Protein AF-X1V9S7-F1 (afdb_monomer)

Secondary structure (DSSP, 8-state):
--TT--TT-HHHHHHHHHHHH--SHHHHHHHHHHHHHTTTTS-TTS-HHHHHHHHHHSHHHHHHHHHHHHHHHHHHHTSPPPP-PPP--------------PPP---THHHHHHHHHHHHHHHHHHHHHHHHHHS----HHHHHHHHSTTS-EEEEEETTEEEEESSTTS-S-EEEEEEEEE-SSSEEEEEEEEETTSBEEEEEEEEE-S-HHHHHHHHHTTGGGGGTT-BTTS---BTTTBPPPTT-HHHHHHHHHHHHHHHHHHHHHTS-----SPP-

Mean predicted aligned error: 18.75 Å

pLDDT: mean 73.29, std 19.51, range [28.8, 97.56]

Structure (mmCIF, N/CA/C/O backbone):
data_AF-X1V9S7-F1
#
_entry.id   AF-X1V9S7-F1
#
loop_
_atom_site.group_PDB
_atom_site.id
_atom_site.type_symbol
_atom_site.label_atom_id
_atom_site.label_alt_id
_atom_site.label_comp_id
_atom_site.label_asym_id
_atom_site.label_entity_id
_atom_site.label_seq_id
_atom_site.pdbx_PDB_ins_code
_atom_site.Cartn_x
_atom_site.Cartn_y
_atom_site.Cartn_z
_atom_site.occupancy
_atom_site.B_iso_or_equiv
_atom_site.auth_seq_id
_atom_site.auth_comp_id
_atom_site.auth_asym_id
_atom_site.auth_atom_id
_atom_site.pdbx_PDB_model_num
ATOM 1 N N . SER A 1 1 ? 23.181 -6.797 1.653 1.00 37.31 1 SER A N 1
ATOM 2 C CA . SER A 1 1 ? 22.217 -6.267 0.666 1.00 37.31 1 SER A CA 1
ATOM 3 C C . SER A 1 1 ? 22.263 -4.749 0.736 1.00 37.31 1 SER A C 1
ATOM 5 O O . SER A 1 1 ? 21.986 -4.188 1.785 1.00 37.31 1 SER A O 1
ATOM 7 N N . CYS A 1 2 ? 22.758 -4.083 -0.312 1.00 28.80 2 CYS A N 1
ATOM 8 C CA . CYS A 1 2 ? 22.922 -2.625 -0.317 1.00 28.80 2 CYS A CA 1
ATOM 9 C C . CYS A 1 2 ? 21.536 -1.943 -0.356 1.00 28.80 2 CYS A C 1
ATOM 11 O O . CYS A 1 2 ? 20.709 -2.382 -1.156 1.00 28.80 2 CYS A O 1
ATOM 13 N N . PRO A 1 3 ? 21.268 -0.875 0.423 1.00 35.50 3 PRO A N 1
ATOM 14 C CA . PRO A 1 3 ? 19.954 -0.212 0.472 1.00 35.50 3 PRO A CA 1
ATOM 15 C C . PRO A 1 3 ? 19.569 0.529 -0.822 1.00 35.50 3 PRO A C 1
ATOM 17 O O . PRO A 1 3 ? 18.515 1.151 -0.888 1.00 35.50 3 PRO A O 1
ATOM 20 N N . TYR A 1 4 ? 20.436 0.493 -1.839 1.00 39.53 4 TYR A N 1
ATOM 21 C CA . TYR A 1 4 ? 20.358 1.294 -3.063 1.00 39.53 4 TYR A CA 1
ATOM 22 C C . TYR A 1 4 ? 20.073 0.493 -4.337 1.00 39.53 4 TYR A C 1
ATOM 24 O O . TYR A 1 4 ? 20.231 1.005 -5.442 1.00 39.53 4 TYR A O 1
ATOM 32 N N . ASN A 1 5 ? 19.637 -0.761 -4.211 1.00 46.47 5 ASN A N 1
ATOM 33 C CA . ASN A 1 5 ? 19.250 -1.550 -5.375 1.00 46.47 5 ASN A CA 1
ATOM 34 C C . ASN A 1 5 ? 17.830 -1.173 -5.844 1.00 46.47 5 ASN A C 1
ATOM 36 O O . ASN A 1 5 ? 16.861 -1.835 -5.478 1.00 46.47 5 ASN A O 1
ATOM 40 N N . LYS A 1 6 ? 17.707 -0.073 -6.603 1.00 47.03 6 LYS A N 1
ATOM 41 C CA . LYS A 1 6 ? 16.465 0.363 -7.268 1.00 47.03 6 LYS A CA 1
ATOM 42 C C . LYS A 1 6 ? 16.464 -0.166 -8.720 1.00 47.03 6 LYS A C 1
ATOM 44 O O . LYS A 1 6 ? 17.260 0.324 -9.522 1.00 47.03 6 LYS A O 1
ATOM 49 N N . PRO A 1 7 ? 15.611 -1.141 -9.087 1.00 46.41 7 PRO A N 1
ATOM 50 C CA . PRO A 1 7 ? 15.729 -1.900 -10.343 1.00 46.41 7 PRO A CA 1
ATOM 51 C C . PRO A 1 7 ? 15.238 -1.171 -11.613 1.00 46.41 7 PRO A C 1
ATOM 53 O O . PRO A 1 7 ? 15.268 -1.739 -12.709 1.00 46.41 7 PRO A O 1
ATOM 56 N N . ASP A 1 8 ? 14.828 0.094 -11.499 1.00 43.84 8 ASP A N 1
ATOM 57 C CA . ASP A 1 8 ? 13.979 0.744 -12.507 1.00 43.84 8 ASP A CA 1
ATOM 58 C C . ASP A 1 8 ? 14.759 1.582 -13.540 1.00 43.84 8 ASP A C 1
ATOM 60 O O . ASP A 1 8 ? 14.180 2.117 -14.485 1.00 43.84 8 ASP A O 1
ATOM 64 N N . PHE A 1 9 ? 16.085 1.692 -13.408 1.00 50.03 9 PHE A N 1
ATOM 65 C CA . PHE A 1 9 ? 16.923 2.474 -14.323 1.00 50.03 9 PHE A CA 1
ATOM 66 C C . PHE A 1 9 ? 17.768 1.577 -15.240 1.00 50.03 9 PHE A C 1
ATOM 68 O O . PHE A 1 9 ? 18.417 0.634 -14.792 1.00 50.03 9 PHE A O 1
ATOM 75 N N . TRP A 1 10 ? 17.854 1.908 -16.535 1.00 48.03 10 TRP A N 1
ATOM 76 C CA . TRP A 1 10 ? 18.686 1.163 -17.498 1.00 48.03 10 TRP A CA 1
ATOM 77 C C . TRP A 1 10 ? 20.177 1.145 -17.120 1.00 48.03 10 TRP A C 1
ATOM 79 O O . TRP A 1 10 ? 20.865 0.153 -17.356 1.00 48.03 10 TRP A O 1
ATOM 89 N N . HIS A 1 11 ? 20.659 2.204 -16.464 1.00 47.47 11 HIS A N 1
ATOM 90 C CA . HIS A 1 11 ? 22.015 2.267 -15.923 1.00 47.47 11 HIS A CA 1
ATOM 91 C C . HIS A 1 11 ? 22.238 1.266 -14.782 1.00 47.47 11 HIS A C 1
ATOM 93 O O . HIS A 1 11 ? 23.345 0.767 -14.658 1.00 47.47 11 HIS A O 1
ATOM 99 N N . HIS A 1 12 ? 21.217 0.917 -13.988 1.00 52.78 12 HIS A N 1
ATOM 100 C CA . HIS A 1 12 ? 21.348 -0.093 -12.930 1.00 52.78 12 HIS A CA 1
ATOM 101 C C . HIS A 1 12 ? 21.499 -1.498 -13.506 1.00 52.78 12 HIS A C 1
ATOM 103 O O . HIS A 1 12 ? 22.340 -2.244 -13.034 1.00 52.78 12 HIS A O 1
ATOM 109 N N . ARG A 1 13 ? 20.800 -1.831 -14.600 1.00 55.94 13 ARG A N 1
ATOM 110 C CA . ARG A 1 13 ? 21.047 -3.090 -15.329 1.00 55.94 13 ARG A CA 1
ATOM 111 C C . ARG A 1 13 ? 22.453 -3.148 -15.927 1.00 55.94 13 ARG A C 1
ATOM 113 O O . ARG A 1 13 ? 23.045 -4.219 -15.986 1.00 55.94 13 ARG A O 1
ATOM 120 N N . LEU A 1 14 ? 22.989 -2.003 -16.354 1.00 51.75 14 LEU A N 1
ATOM 121 C CA . LEU A 1 14 ? 24.360 -1.888 -16.851 1.00 51.75 14 LEU A CA 1
ATOM 122 C C . LEU A 1 14 ? 25.388 -1.992 -15.712 1.00 51.75 14 LEU A C 1
ATOM 124 O O . LEU A 1 14 ? 26.388 -2.680 -15.869 1.00 51.75 14 LEU A O 1
ATOM 128 N N . VAL A 1 15 ? 25.113 -1.386 -14.555 1.00 53.50 15 VAL A N 1
ATOM 129 C CA . VAL A 1 15 ? 25.924 -1.493 -13.333 1.00 53.50 15 VAL A CA 1
ATOM 130 C C . VAL A 1 15 ? 25.858 -2.901 -12.742 1.00 53.50 15 VAL A C 1
ATOM 132 O O . VAL A 1 15 ? 26.888 -3.406 -12.327 1.00 53.50 15 VAL A O 1
ATOM 135 N N . ASP A 1 16 ? 24.716 -3.586 -12.774 1.00 56.88 16 ASP A N 1
ATOM 136 C CA . ASP A 1 16 ? 24.581 -4.986 -12.358 1.00 56.88 16 ASP A CA 1
ATOM 137 C C . ASP A 1 16 ? 25.316 -5.922 -13.320 1.00 56.88 16 ASP A C 1
ATOM 139 O O . ASP A 1 16 ? 26.065 -6.793 -12.880 1.00 56.88 16 ASP A O 1
ATOM 143 N N . ALA A 1 17 ? 25.205 -5.688 -14.632 1.00 57.34 17 ALA A N 1
ATOM 144 C CA . ALA A 1 17 ? 26.026 -6.378 -15.624 1.00 57.34 17 ALA A CA 1
ATOM 145 C C . ALA A 1 17 ? 27.529 -6.115 -15.407 1.00 57.34 17 ALA A C 1
ATOM 147 O O . ALA A 1 17 ? 28.348 -7.009 -15.595 1.00 57.34 17 ALA A O 1
ATOM 148 N N . GLN A 1 18 ? 27.903 -4.917 -14.955 1.00 50.94 18 GLN A N 1
ATOM 149 C CA . GLN A 1 18 ? 29.283 -4.552 -14.639 1.00 50.94 18 GLN A CA 1
ATOM 150 C C . GLN A 1 18 ? 29.751 -5.089 -13.273 1.00 50.94 18 GLN A C 1
ATOM 152 O O . GLN A 1 18 ? 30.919 -5.437 -13.127 1.00 50.94 18 GLN A O 1
ATOM 157 N N . ASN A 1 19 ? 28.850 -5.257 -12.303 1.00 52.53 19 ASN A N 1
ATOM 158 C CA . ASN A 1 19 ? 29.099 -5.897 -11.008 1.00 52.53 19 ASN A CA 1
ATOM 159 C C . ASN A 1 19 ? 29.361 -7.400 -11.168 1.00 52.53 19 ASN A C 1
ATOM 161 O O . ASN A 1 19 ? 30.158 -7.961 -10.421 1.00 52.53 19 ASN A O 1
ATOM 165 N N . VAL A 1 20 ? 28.760 -8.036 -12.180 1.00 59.12 20 VAL A N 1
ATOM 166 C CA . VAL A 1 20 ? 29.116 -9.400 -12.609 1.00 59.12 20 VAL A CA 1
ATOM 167 C C . VAL A 1 20 ? 30.535 -9.448 -13.200 1.00 59.12 20 VAL A C 1
ATOM 169 O O . VAL A 1 20 ? 31.213 -10.465 -13.085 1.00 59.12 20 VAL A O 1
ATOM 172 N N . ILE A 1 21 ? 31.015 -8.344 -13.785 1.00 55.56 21 ILE A N 1
ATOM 173 C CA . ILE A 1 21 ? 32.334 -8.240 -14.434 1.00 55.56 21 ILE A CA 1
ATOM 174 C C . ILE A 1 21 ? 33.443 -7.792 -13.454 1.00 55.56 21 ILE A C 1
ATOM 176 O O . ILE A 1 21 ? 34.616 -8.093 -13.672 1.00 55.56 21 ILE A O 1
ATOM 180 N N . SER A 1 22 ? 33.128 -7.084 -12.364 1.00 55.53 22 SER A N 1
ATOM 181 C CA . SER A 1 22 ? 34.115 -6.661 -11.351 1.00 55.53 22 SER A CA 1
ATOM 182 C C . SER A 1 22 ? 33.507 -6.471 -9.952 1.00 55.53 22 SER A C 1
ATOM 184 O O . SER A 1 22 ? 33.299 -5.337 -9.511 1.00 55.53 22 SER A O 1
ATOM 186 N N . PRO A 1 23 ? 33.274 -7.563 -9.202 1.00 51.34 23 PRO A N 1
ATOM 187 C CA . PRO A 1 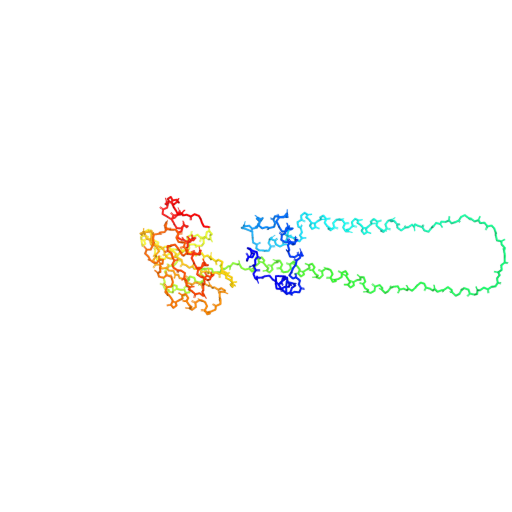23 ? 32.887 -7.490 -7.800 1.00 51.34 23 PRO A CA 1
ATOM 188 C C . PRO A 1 23 ? 34.136 -7.145 -6.978 1.00 51.34 23 PRO A C 1
ATOM 190 O O . PRO A 1 23 ? 34.924 -8.013 -6.610 1.00 51.34 23 PRO A O 1
ATOM 193 N N . GLY A 1 24 ? 34.386 -5.856 -6.756 1.00 62.12 24 GLY A N 1
ATOM 194 C CA . GLY A 1 24 ? 35.648 -5.420 -6.161 1.00 62.12 24 GLY A CA 1
ATOM 195 C C . GLY A 1 24 ? 35.710 -3.937 -5.777 1.00 62.12 24 GLY A C 1
ATOM 196 O O . GLY A 1 24 ? 34.671 -3.284 -5.671 1.00 62.12 24 GLY A O 1
ATOM 197 N N . PRO A 1 25 ? 36.926 -3.386 -5.579 1.00 56.47 25 PRO A N 1
ATOM 198 C CA . PRO A 1 25 ? 37.182 -2.053 -5.008 1.00 56.47 25 PRO A CA 1
ATOM 199 C C . PRO A 1 25 ? 36.412 -0.899 -5.664 1.00 56.47 25 PRO A C 1
ATOM 201 O O . PRO A 1 25 ? 36.088 0.086 -5.005 1.00 56.47 25 PRO A O 1
ATOM 204 N N . VAL A 1 26 ? 36.072 -1.041 -6.947 1.00 54.47 26 VAL A N 1
ATOM 205 C CA . VAL A 1 26 ? 35.303 -0.060 -7.725 1.00 54.47 26 VAL A CA 1
ATOM 206 C C . VAL A 1 26 ? 33.882 0.115 -7.176 1.00 54.47 26 VAL A C 1
ATOM 208 O O . VAL A 1 26 ? 33.419 1.244 -7.042 1.00 54.47 26 VAL A O 1
ATOM 211 N N . HIS A 1 27 ? 33.211 -0.968 -6.776 1.00 53.00 27 HIS A N 1
ATOM 212 C CA . HIS A 1 27 ? 31.863 -0.905 -6.203 1.00 53.00 27 HIS A CA 1
ATOM 213 C C . HIS A 1 27 ? 31.860 -0.196 -4.837 1.00 53.00 27 HIS A C 1
ATOM 215 O O . HIS A 1 27 ? 30.988 0.626 -4.551 1.00 53.00 27 HIS A O 1
ATOM 221 N N . SER A 1 28 ? 32.874 -0.454 -4.004 1.00 58.78 28 SER A N 1
ATOM 222 C CA . SER A 1 28 ? 33.045 0.222 -2.710 1.00 58.78 28 SER A CA 1
ATOM 223 C C . SER A 1 28 ? 33.345 1.712 -2.872 1.00 58.78 28 SER A C 1
ATOM 225 O O . SER A 1 28 ? 32.748 2.526 -2.171 1.00 58.78 28 SER A O 1
ATOM 227 N N . PHE A 1 29 ? 34.193 2.071 -3.840 1.00 68.31 29 PHE A N 1
ATOM 228 C CA . PHE A 1 29 ? 34.489 3.462 -4.179 1.00 68.31 29 PHE A CA 1
ATOM 229 C C . PHE A 1 29 ? 33.243 4.213 -4.672 1.00 68.31 29 PHE A C 1
ATOM 231 O O . PHE A 1 29 ? 32.966 5.319 -4.216 1.00 68.31 29 PHE A O 1
ATOM 238 N N . MET A 1 30 ? 32.439 3.600 -5.547 1.00 56.53 30 MET A N 1
ATOM 239 C CA . MET A 1 30 ? 31.188 4.200 -6.029 1.00 56.53 30 MET A CA 1
ATOM 240 C C . MET A 1 30 ? 30.184 4.430 -4.893 1.00 56.53 30 MET A C 1
ATOM 242 O O . MET A 1 30 ? 29.573 5.493 -4.829 1.00 56.53 30 MET A O 1
ATOM 246 N N . ARG A 1 31 ? 30.065 3.481 -3.956 1.00 60.56 31 ARG A N 1
ATOM 247 C CA . ARG A 1 31 ? 29.230 3.628 -2.754 1.00 60.56 31 ARG A CA 1
ATOM 248 C C . ARG A 1 31 ? 29.700 4.775 -1.854 1.00 60.56 31 ARG A C 1
ATOM 250 O O . ARG A 1 31 ? 28.881 5.528 -1.340 1.00 60.56 31 ARG A O 1
ATOM 257 N N . GLU A 1 32 ? 31.006 4.903 -1.636 1.00 58.44 32 GLU A N 1
ATOM 258 C CA . GLU A 1 32 ? 31.564 5.987 -0.817 1.00 58.44 32 GLU A CA 1
ATOM 259 C C . GLU A 1 32 ? 31.378 7.355 -1.472 1.00 58.44 32 GLU A C 1
ATOM 261 O O . GLU A 1 32 ? 31.078 8.329 -0.782 1.00 58.44 32 GLU A O 1
ATOM 266 N N . MET A 1 33 ? 31.467 7.426 -2.801 1.00 57.19 33 MET A N 1
ATOM 267 C CA . MET A 1 33 ? 31.183 8.656 -3.533 1.00 57.19 33 MET A CA 1
ATOM 268 C C . MET A 1 33 ? 29.707 9.038 -3.483 1.00 57.19 33 MET A C 1
ATOM 270 O O . MET A 1 33 ? 29.397 10.217 -3.337 1.00 57.19 33 MET A O 1
ATOM 274 N N . ASP A 1 34 ? 28.801 8.065 -3.490 1.00 49.16 34 ASP A N 1
ATOM 275 C CA . ASP A 1 34 ? 27.367 8.316 -3.336 1.00 49.16 34 ASP A CA 1
ATOM 276 C C . ASP A 1 34 ? 27.023 8.943 -1.969 1.00 49.16 34 ASP A C 1
ATOM 278 O O . ASP A 1 34 ? 26.260 9.909 -1.874 1.00 49.16 34 ASP A O 1
ATOM 282 N N . ILE A 1 35 ? 27.681 8.460 -0.908 1.00 55.38 35 ILE A N 1
ATOM 283 C CA . ILE A 1 35 ? 27.574 9.016 0.449 1.00 55.38 35 ILE A CA 1
ATOM 284 C C . ILE A 1 35 ? 28.193 10.417 0.521 1.00 55.38 35 ILE A C 1
ATOM 286 O O . ILE A 1 35 ? 27.585 11.326 1.085 1.00 55.38 35 ILE A O 1
ATOM 290 N N . PHE A 1 36 ? 29.384 10.608 -0.053 1.00 51.97 36 PHE A N 1
ATOM 291 C CA . PHE A 1 36 ? 30.116 11.876 0.003 1.00 51.97 36 PHE A CA 1
ATOM 292 C C . PHE A 1 36 ? 29.400 13.014 -0.736 1.00 51.97 36 PHE A C 1
ATOM 294 O O . PHE A 1 36 ? 29.387 14.148 -0.261 1.00 51.97 36 PHE A O 1
ATOM 301 N N . PHE A 1 37 ? 28.770 12.721 -1.875 1.00 47.47 37 PHE A N 1
ATOM 302 C CA . PHE A 1 37 ? 28.019 13.709 -2.652 1.00 47.47 37 PHE A CA 1
ATOM 303 C C . PHE A 1 37 ? 26.544 13.834 -2.229 1.00 47.47 37 PHE A C 1
ATOM 305 O O . PHE A 1 37 ? 25.847 14.726 -2.712 1.00 47.47 37 PHE A O 1
ATOM 312 N N . GLY A 1 38 ? 26.071 12.997 -1.297 1.00 44.41 38 GLY A N 1
ATOM 313 C CA . GLY A 1 38 ? 24.772 13.156 -0.640 1.00 44.41 38 GLY A CA 1
ATOM 314 C C . GLY A 1 38 ? 23.557 12.929 -1.541 1.00 44.41 38 GLY A C 1
ATOM 315 O O . GLY A 1 38 ? 22.471 13.410 -1.217 1.00 44.41 38 GLY A O 1
ATOM 316 N N . TYR A 1 39 ? 23.699 12.188 -2.643 1.00 49.19 39 TYR A N 1
ATOM 317 C CA . TYR A 1 39 ? 22.648 11.992 -3.653 1.00 49.19 39 TYR A CA 1
ATOM 318 C C . TYR A 1 39 ? 21.359 11.362 -3.106 1.00 49.19 39 TYR A C 1
ATOM 320 O O . TYR A 1 39 ? 20.285 11.530 -3.683 1.00 49.19 39 TYR A O 1
ATOM 328 N N . GLY A 1 40 ? 21.449 10.680 -1.965 1.00 44.19 40 GLY A N 1
ATOM 329 C CA . GLY A 1 40 ? 20.346 9.923 -1.398 1.00 44.19 40 GLY A CA 1
ATOM 330 C C . GLY A 1 40 ? 19.286 10.684 -0.609 1.00 44.19 40 GLY A C 1
ATOM 331 O O . GLY A 1 40 ? 18.216 10.131 -0.377 1.00 44.19 40 GLY A O 1
ATOM 332 N N . LYS A 1 41 ? 19.557 11.924 -0.185 1.00 41.62 41 LYS A N 1
ATOM 333 C CA . LYS A 1 41 ? 18.635 12.704 0.669 1.00 41.62 41 LYS A CA 1
ATOM 334 C C . LYS A 1 41 ? 18.028 13.936 -0.001 1.00 41.62 41 LYS A C 1
ATOM 336 O O . LYS A 1 41 ? 17.193 14.597 0.601 1.00 41.62 41 LYS A O 1
ATOM 341 N N . VAL A 1 42 ? 18.423 14.264 -1.230 1.00 47.25 42 VAL A N 1
ATOM 342 C CA . VAL A 1 42 ? 18.047 15.545 -1.867 1.00 47.25 42 VAL A CA 1
ATOM 343 C C . VAL A 1 42 ? 16.738 15.465 -2.668 1.00 47.25 42 VAL A C 1
ATOM 345 O O . VAL A 1 42 ? 16.348 16.446 -3.291 1.00 47.25 42 VAL A O 1
ATOM 348 N N . LEU A 1 43 ? 16.072 14.304 -2.704 1.00 46.91 43 LEU A N 1
ATOM 349 C CA . LEU A 1 43 ? 15.039 14.003 -3.707 1.00 46.91 43 LEU A CA 1
ATOM 350 C C . LEU A 1 43 ? 13.737 13.404 -3.142 1.00 46.91 43 LEU A C 1
ATOM 352 O O . LEU A 1 43 ? 12.920 12.900 -3.912 1.00 46.91 43 LEU A O 1
ATOM 356 N N . GLU A 1 44 ? 13.505 13.462 -1.828 1.00 45.22 44 GLU A N 1
ATOM 357 C CA . GLU 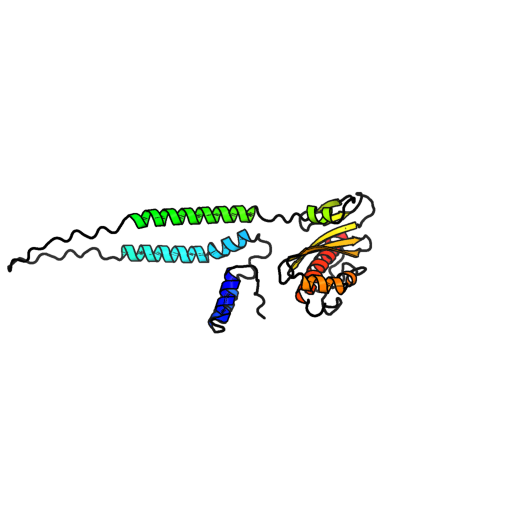A 1 44 ? 12.178 13.158 -1.270 1.00 45.22 44 GLU A CA 1
ATOM 358 C C . GLU A 1 44 ? 11.194 14.278 -1.661 1.00 45.22 44 GLU A C 1
ATOM 360 O O . GLU A 1 44 ? 11.375 15.433 -1.285 1.00 45.22 44 GLU A O 1
ATOM 365 N N . GLY A 1 45 ? 10.173 13.948 -2.463 1.00 48.31 45 GLY A N 1
ATOM 366 C CA . GLY A 1 45 ? 9.089 14.870 -2.842 1.00 48.31 45 GLY A CA 1
ATOM 367 C C . GLY A 1 45 ? 9.257 15.645 -4.159 1.00 48.31 45 GLY A C 1
ATOM 368 O O . GLY A 1 45 ? 8.390 16.449 -4.491 1.00 48.31 45 GLY A O 1
ATOM 369 N N . VAL A 1 46 ? 10.318 15.414 -4.945 1.00 47.44 46 VAL A N 1
ATOM 370 C CA . VAL A 1 46 ? 10.500 16.062 -6.264 1.00 47.44 46 VAL A CA 1
ATOM 371 C C . VAL A 1 46 ? 10.104 15.096 -7.394 1.00 47.44 46 VAL A C 1
ATOM 373 O O . VAL A 1 46 ? 10.570 13.953 -7.394 1.00 47.44 46 VAL A O 1
ATOM 376 N N . PRO A 1 47 ? 9.299 15.517 -8.394 1.00 45.69 47 PRO A N 1
ATOM 377 C CA . PRO A 1 47 ? 8.955 14.685 -9.547 1.00 45.69 47 PRO A CA 1
ATOM 378 C C . PRO A 1 47 ? 10.205 14.128 -10.241 1.00 45.69 47 PRO A C 1
ATOM 380 O O . PRO A 1 47 ? 11.197 14.840 -10.424 1.00 45.69 47 PRO A O 1
ATOM 383 N N . ARG A 1 48 ? 10.159 12.857 -10.666 1.00 48.38 48 ARG A N 1
ATOM 384 C CA . ARG A 1 48 ? 11.313 12.087 -11.181 1.00 48.38 48 ARG A CA 1
ATOM 385 C C . ARG A 1 48 ? 12.111 12.816 -12.277 1.00 48.38 48 ARG A C 1
ATOM 387 O O . ARG A 1 48 ? 13.337 12.725 -12.293 1.00 48.38 48 ARG A O 1
ATOM 394 N N . ALA A 1 49 ? 11.460 13.620 -13.118 1.00 43.84 49 ALA A N 1
ATOM 395 C CA . ALA A 1 49 ? 12.111 14.440 -14.147 1.00 43.84 49 ALA A CA 1
ATOM 396 C C . ALA A 1 49 ? 12.979 15.595 -13.589 1.00 43.84 49 ALA A C 1
ATOM 398 O O . ALA A 1 49 ? 14.025 15.909 -14.156 1.00 43.84 49 ALA A O 1
ATOM 399 N N . GLY A 1 50 ? 12.598 16.197 -12.456 1.00 42.56 50 GLY A N 1
ATOM 400 C CA . GLY A 1 50 ? 13.373 17.251 -11.786 1.00 42.56 50 GLY A CA 1
ATOM 401 C C . GLY A 1 50 ? 14.633 16.718 -11.101 1.00 42.56 50 GLY A C 1
ATOM 402 O O . GLY A 1 50 ? 15.667 17.387 -11.078 1.00 42.56 50 GLY A O 1
ATOM 403 N N . SER A 1 51 ? 14.579 15.471 -10.625 1.00 50.84 51 SER A N 1
ATOM 404 C CA . SER A 1 51 ? 15.706 14.813 -9.957 1.00 50.84 51 SER A CA 1
ATOM 405 C C . SER A 1 51 ? 16.885 14.517 -10.893 1.00 50.84 51 SER A C 1
ATOM 407 O O . SER A 1 51 ? 18.041 14.740 -10.539 1.00 50.84 51 SER A O 1
ATOM 409 N N . MET A 1 52 ? 16.606 14.102 -12.134 1.00 41.12 52 MET A N 1
ATOM 410 C CA . MET A 1 52 ? 17.638 13.806 -13.134 1.00 41.12 52 MET A CA 1
ATOM 411 C C . MET A 1 52 ? 18.287 15.065 -13.721 1.00 41.12 52 MET A C 1
ATOM 413 O O . MET A 1 52 ? 19.476 15.047 -14.047 1.00 41.12 52 MET A O 1
ATOM 417 N N . GLY A 1 53 ? 17.540 16.171 -13.818 1.00 44.44 53 GLY A N 1
ATOM 418 C CA . GLY A 1 53 ? 18.082 17.466 -14.234 1.00 44.44 53 GLY A CA 1
ATOM 419 C C . GLY A 1 53 ? 19.138 17.993 -13.258 1.00 44.44 53 GLY A C 1
ATOM 420 O O . GLY A 1 53 ? 20.182 18.481 -13.684 1.00 44.44 53 GLY A O 1
ATOM 421 N N . LEU A 1 54 ? 18.928 17.812 -11.952 1.00 47.88 54 LEU A N 1
ATOM 422 C CA . LEU A 1 54 ? 19.884 18.228 -10.922 1.00 47.88 54 LEU A CA 1
ATOM 423 C C . LEU A 1 54 ? 21.166 17.373 -10.914 1.00 47.88 54 LEU A C 1
ATOM 425 O O . LEU A 1 54 ? 22.247 17.884 -10.629 1.00 47.88 54 LEU A O 1
ATOM 429 N N . LEU A 1 55 ? 21.058 16.087 -11.263 1.00 50.47 55 LEU A N 1
ATOM 430 C CA . LEU A 1 55 ? 22.172 15.128 -11.265 1.00 50.47 55 LEU A CA 1
ATOM 431 C C . LEU A 1 55 ? 23.142 15.317 -12.442 1.00 50.47 55 LEU A C 1
ATOM 433 O O . LEU A 1 55 ? 24.341 15.098 -12.283 1.00 50.47 55 LEU A O 1
ATOM 437 N N . LEU A 1 56 ? 22.647 15.751 -13.607 1.00 46.75 56 LEU A N 1
ATOM 438 C CA . LEU A 1 56 ? 23.475 16.015 -14.794 1.00 46.75 56 LEU A CA 1
ATOM 439 C C . LEU A 1 56 ? 23.828 17.503 -14.977 1.00 46.75 56 LEU A C 1
ATOM 441 O O . LEU A 1 56 ? 24.871 17.808 -15.556 1.00 46.75 56 LEU A O 1
ATOM 445 N N . PHE A 1 57 ? 23.002 18.428 -14.469 1.00 44.47 57 PHE A N 1
ATOM 446 C CA . PHE A 1 57 ? 23.151 19.879 -14.672 1.00 44.47 57 PHE A CA 1
ATOM 447 C C . PHE A 1 57 ? 23.228 20.707 -13.380 1.00 44.47 57 PHE A C 1
ATOM 449 O O . PHE A 1 57 ? 23.235 21.936 -13.443 1.00 44.47 57 PHE A O 1
ATOM 456 N N . GLY A 1 58 ? 23.321 20.074 -12.207 1.00 57.12 58 GLY A N 1
ATOM 457 C CA . GLY A 1 58 ? 23.619 20.771 -10.955 1.00 57.12 58 GLY A CA 1
ATOM 458 C C . GLY A 1 58 ? 25.019 21.402 -10.940 1.00 57.12 58 GLY A C 1
ATOM 459 O O . GLY A 1 58 ? 25.787 21.306 -11.901 1.00 57.12 58 GLY A O 1
ATOM 460 N N . LEU A 1 59 ? 25.378 22.035 -9.817 1.00 51.12 59 LEU A N 1
ATOM 461 C CA . LEU A 1 59 ? 26.658 22.741 -9.626 1.00 51.12 59 LEU A CA 1
ATOM 462 C C . LEU A 1 59 ? 27.882 21.919 -10.071 1.00 51.12 59 LEU A C 1
ATOM 464 O O . LEU A 1 59 ? 28.784 22.469 -10.695 1.00 51.12 59 LEU A O 1
ATOM 468 N N . SER A 1 60 ? 27.895 20.606 -9.836 1.00 54.84 60 SER A N 1
ATOM 469 C CA . SER A 1 60 ? 28.972 19.706 -10.274 1.00 54.84 60 SER A CA 1
ATOM 470 C C . SER A 1 60 ? 29.055 19.558 -11.800 1.00 54.84 60 SER A C 1
ATOM 472 O O . SER A 1 60 ? 30.150 19.636 -12.358 1.00 54.84 60 SER A O 1
ATOM 474 N N . GLY A 1 61 ? 27.923 19.424 -12.496 1.00 54.53 61 GLY A N 1
ATOM 475 C CA . GLY A 1 61 ? 27.859 19.367 -13.960 1.00 54.53 61 GLY A CA 1
ATOM 476 C C . GLY A 1 61 ? 28.300 20.680 -14.612 1.00 54.53 61 GLY A C 1
ATOM 477 O O . GLY A 1 61 ? 29.089 20.675 -15.560 1.00 54.53 61 GLY A O 1
ATOM 478 N N . ILE A 1 62 ? 27.885 21.818 -14.045 1.00 67.06 62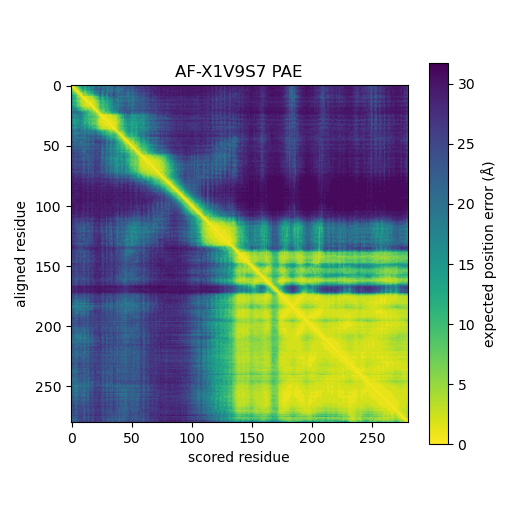 ILE A N 1
ATOM 479 C CA . ILE A 1 62 ? 28.316 23.156 -14.483 1.00 67.06 62 ILE A CA 1
ATOM 480 C C . ILE A 1 62 ? 29.817 23.349 -14.238 1.00 67.06 62 ILE A C 1
ATOM 482 O O . ILE A 1 62 ? 30.516 23.872 -15.107 1.00 67.06 62 ILE A O 1
ATOM 486 N N . VAL A 1 63 ? 30.351 22.895 -13.100 1.00 67.88 63 VAL A N 1
ATOM 487 C CA . VAL A 1 63 ? 31.788 22.977 -12.788 1.00 67.88 63 VAL A CA 1
ATOM 488 C C . VAL A 1 63 ? 32.612 22.102 -13.734 1.00 67.88 63 VAL A C 1
ATOM 490 O O . VAL A 1 63 ? 33.588 22.586 -14.299 1.00 67.88 63 VAL A O 1
ATOM 493 N N . ILE A 1 64 ? 32.210 20.855 -13.994 1.00 69.38 64 ILE A N 1
ATOM 494 C CA . ILE A 1 64 ? 32.924 19.958 -14.920 1.00 69.38 64 ILE A CA 1
ATOM 495 C C . ILE A 1 64 ? 32.884 20.507 -16.351 1.00 69.38 64 ILE A C 1
ATOM 497 O O . ILE A 1 64 ? 33.912 20.521 -17.037 1.00 69.38 64 ILE A O 1
ATOM 501 N N . LEU A 1 65 ? 31.732 21.016 -16.797 1.00 66.19 65 LEU A N 1
ATOM 502 C CA . LEU A 1 65 ? 31.567 21.616 -18.121 1.00 66.19 65 LEU A CA 1
ATOM 503 C C . LEU A 1 65 ? 32.391 22.903 -18.265 1.00 66.19 65 LEU A C 1
ATOM 505 O O . LEU A 1 65 ? 33.063 23.107 -19.276 1.00 66.19 65 LEU A O 1
ATOM 509 N N . THR A 1 66 ? 32.402 23.763 -17.245 1.00 68.75 66 THR A N 1
ATOM 510 C CA . THR A 1 66 ? 33.220 24.984 -17.252 1.00 68.75 66 THR A CA 1
ATOM 511 C C . THR A 1 66 ? 34.711 24.674 -17.182 1.00 68.75 66 THR A C 1
ATOM 513 O O . THR A 1 66 ? 35.483 25.336 -17.875 1.00 68.75 66 THR A O 1
ATOM 516 N N . PHE A 1 67 ? 35.138 23.647 -16.441 1.00 74.12 67 PHE A N 1
ATOM 517 C CA . PHE A 1 67 ? 36.538 23.215 -16.408 1.00 74.12 67 PHE A CA 1
ATOM 518 C C . PHE A 1 67 ? 36.990 22.623 -17.742 1.00 74.12 67 PHE A C 1
ATOM 520 O O . PHE A 1 67 ? 38.050 22.990 -18.246 1.00 74.12 67 PHE A O 1
ATOM 527 N N . THR A 1 68 ? 36.184 21.757 -18.358 1.00 68.94 68 THR A N 1
ATOM 528 C CA . THR A 1 68 ? 36.499 21.166 -19.670 1.00 68.94 68 THR A CA 1
ATOM 529 C C . THR A 1 68 ? 36.491 22.211 -20.785 1.00 68.94 68 THR A C 1
ATOM 531 O O . THR A 1 68 ? 37.398 22.222 -21.625 1.00 68.94 68 THR A O 1
ATOM 534 N N . LEU A 1 69 ? 35.551 23.163 -20.768 1.00 71.38 69 LEU A N 1
ATOM 535 C CA . LEU A 1 69 ? 35.565 24.316 -21.673 1.00 71.38 69 LEU A CA 1
ATOM 536 C C . LEU A 1 69 ? 36.808 25.184 -21.438 1.00 71.38 69 LEU A C 1
ATOM 538 O O . LEU A 1 69 ? 37.556 25.452 -22.376 1.00 71.38 69 LEU A O 1
ATOM 542 N N . ARG A 1 70 ? 37.110 25.574 -20.194 1.00 67.75 70 ARG A N 1
ATOM 543 C CA . ARG A 1 70 ? 38.311 26.370 -19.881 1.00 67.75 70 ARG A CA 1
ATOM 544 C C . ARG A 1 70 ? 39.599 25.660 -20.288 1.00 67.75 70 ARG A C 1
ATOM 546 O O . ARG A 1 70 ? 40.469 26.297 -20.875 1.00 67.75 70 ARG A O 1
ATOM 553 N N . TYR A 1 71 ? 39.708 24.356 -20.048 1.00 69.81 71 TYR A N 1
ATOM 554 C CA . TYR A 1 71 ? 40.871 23.554 -20.424 1.00 69.81 71 TYR A CA 1
ATOM 555 C C . TYR A 1 71 ? 41.056 23.491 -21.947 1.00 69.81 71 TYR A C 1
ATOM 557 O O . TYR A 1 71 ? 42.156 23.718 -22.457 1.00 69.81 71 TYR A O 1
ATOM 565 N N . THR A 1 72 ? 39.975 23.264 -22.699 1.00 66.12 72 THR A N 1
ATOM 566 C CA . THR A 1 72 ? 40.024 23.221 -24.170 1.00 66.12 72 THR A CA 1
ATOM 567 C C . THR A 1 72 ? 40.334 24.588 -24.789 1.00 66.12 72 THR A C 1
ATOM 569 O O . THR A 1 72 ? 41.133 24.665 -25.728 1.00 66.12 72 THR A O 1
ATOM 572 N N . PHE A 1 73 ? 39.799 25.683 -24.239 1.00 66.81 73 PHE A N 1
ATOM 573 C CA . PHE A 1 73 ? 40.128 27.044 -24.682 1.00 66.81 73 PHE A CA 1
ATOM 574 C C . PHE A 1 73 ? 41.550 27.480 -24.289 1.00 66.81 73 PHE A C 1
ATOM 576 O O . PHE A 1 73 ? 42.234 28.117 -25.092 1.00 66.81 73 PHE A O 1
ATOM 583 N N . ALA A 1 74 ? 42.040 27.104 -23.104 1.00 64.50 74 ALA A N 1
ATOM 584 C CA . ALA A 1 74 ? 43.401 27.415 -22.660 1.00 64.50 74 ALA A CA 1
ATOM 585 C C . ALA A 1 74 ? 44.465 26.695 -23.504 1.00 64.50 74 ALA A C 1
ATOM 587 O O . ALA A 1 74 ? 45.475 27.297 -23.866 1.00 64.50 74 ALA A O 1
ATOM 588 N N . LYS A 1 75 ? 44.220 25.435 -23.887 1.00 53.44 75 LYS A N 1
ATOM 589 C CA . LYS A 1 75 ? 45.126 24.666 -24.754 1.00 53.44 75 LYS A CA 1
ATOM 590 C C . LYS A 1 75 ? 45.179 25.226 -26.180 1.00 53.44 75 LYS A C 1
ATOM 592 O O . LYS A 1 75 ? 46.241 25.211 -26.790 1.00 53.44 75 LYS A O 1
ATOM 597 N N . ARG A 1 76 ? 44.076 25.804 -26.680 1.00 55.69 76 ARG A N 1
ATOM 598 C CA . ARG A 1 76 ? 44.056 26.533 -27.963 1.00 55.69 76 ARG A CA 1
ATOM 599 C C . ARG A 1 76 ? 44.844 27.845 -27.931 1.00 55.69 76 ARG A C 1
ATOM 601 O O . ARG A 1 76 ? 45.462 28.175 -28.933 1.00 55.69 76 ARG A O 1
ATOM 608 N N . LYS A 1 77 ? 44.851 28.570 -26.805 1.00 53.84 77 LYS A N 1
ATOM 609 C CA . LYS A 1 77 ? 45.651 29.802 -26.638 1.00 53.84 77 LYS A CA 1
ATOM 610 C C . LYS A 1 77 ? 47.150 29.543 -26.443 1.00 53.84 77 LYS A C 1
ATOM 612 O O . LYS A 1 77 ? 47.940 30.446 -26.679 1.00 53.84 77 LYS A O 1
ATOM 617 N N . LYS A 1 78 ? 47.533 28.338 -26.005 1.00 48.19 78 LYS A N 1
ATOM 618 C CA . LYS A 1 78 ? 48.928 27.929 -25.765 1.00 48.19 78 LYS A CA 1
ATOM 619 C C . LYS A 1 78 ? 49.609 27.248 -26.956 1.00 48.19 78 LYS A C 1
ATOM 621 O O . LYS A 1 78 ? 50.743 26.808 -26.795 1.00 48.19 78 LYS A O 1
ATOM 626 N N . LEU A 1 79 ? 48.970 27.143 -28.128 1.00 52.38 79 LEU A N 1
ATOM 627 C CA . LEU A 1 79 ? 49.744 26.820 -29.329 1.00 52.38 79 LEU A CA 1
ATOM 628 C C . LEU A 1 79 ? 50.691 28.001 -29.587 1.00 52.38 79 LEU A C 1
ATOM 630 O O . LEU A 1 79 ? 50.193 29.114 -29.775 1.00 52.38 79 LEU A O 1
ATOM 634 N N . PRO A 1 80 ? 52.020 27.800 -29.555 1.00 54.38 80 PRO A N 1
ATOM 635 C CA . PRO A 1 80 ? 52.944 28.882 -29.839 1.00 54.38 80 PRO A CA 1
ATOM 636 C C . PRO A 1 80 ? 52.688 29.366 -31.266 1.00 54.38 80 PRO A C 1
ATOM 638 O O . PRO A 1 80 ? 52.564 28.560 -32.193 1.00 54.38 80 PRO A O 1
ATOM 641 N N . ALA A 1 81 ? 52.575 30.684 -31.439 1.00 61.66 81 ALA A N 1
ATOM 642 C CA . ALA A 1 81 ? 52.702 31.266 -32.766 1.00 61.66 81 ALA A CA 1
ATOM 643 C C . ALA A 1 81 ? 54.070 30.838 -33.330 1.00 61.66 81 ALA A C 1
ATOM 645 O O . ALA A 1 81 ? 55.030 30.762 -32.554 1.00 61.66 81 ALA A O 1
ATOM 646 N N . PRO A 1 82 ? 54.172 30.515 -34.630 1.00 57.78 82 PRO A N 1
ATOM 647 C CA . PRO A 1 82 ? 55.453 30.162 -35.224 1.00 57.78 82 PRO A CA 1
ATOM 648 C C . PRO A 1 82 ? 56.449 31.288 -34.937 1.00 57.78 82 PRO A C 1
ATOM 650 O O . PRO A 1 82 ? 56.179 32.453 -35.231 1.00 57.78 82 PRO A O 1
ATOM 653 N N . VAL A 1 83 ? 57.555 30.938 -34.281 1.00 50.66 83 VAL A N 1
ATOM 654 C CA . VAL A 1 83 ? 58.621 31.877 -33.927 1.00 50.66 83 VAL A CA 1
ATOM 655 C C . VAL A 1 83 ? 59.198 32.415 -35.233 1.00 50.66 83 VAL A C 1
ATOM 657 O O . VAL A 1 83 ? 59.650 31.639 -36.071 1.00 50.66 83 VAL A O 1
ATOM 660 N N . ALA A 1 84 ? 59.141 33.731 -35.431 1.00 57.88 84 ALA A N 1
ATOM 661 C CA . ALA A 1 84 ? 59.860 34.372 -36.522 1.00 57.88 84 ALA A CA 1
ATOM 662 C C . ALA A 1 84 ? 61.358 34.336 -36.183 1.00 57.88 84 ALA A C 1
ATOM 664 O O . ALA A 1 84 ? 61.809 35.046 -35.286 1.00 57.88 84 ALA A O 1
ATOM 665 N N . GLU A 1 85 ? 62.105 33.461 -36.851 1.00 57.06 85 GLU A N 1
ATOM 666 C CA . GLU A 1 85 ? 63.565 33.390 -36.747 1.00 57.06 85 GLU A CA 1
ATOM 667 C C . GLU A 1 85 ? 64.212 34.632 -37.391 1.00 57.06 85 GLU A C 1
ATOM 669 O O . GLU A 1 85 ? 63.783 35.048 -38.474 1.00 57.06 85 GLU A O 1
ATOM 674 N N . PRO A 1 86 ? 65.228 35.250 -36.758 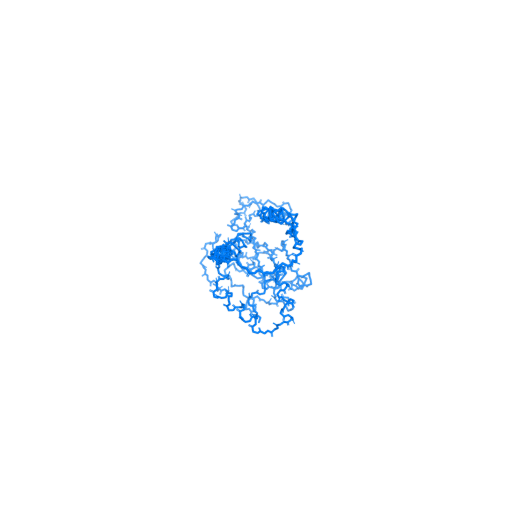1.00 49.03 86 PRO A N 1
ATOM 675 C CA . PRO A 1 86 ? 65.945 36.369 -37.353 1.00 49.03 86 PRO A CA 1
ATOM 676 C C . PRO A 1 86 ? 66.825 35.894 -38.516 1.00 49.03 86 PRO A C 1
ATOM 678 O O . PRO A 1 86 ? 67.485 34.859 -38.447 1.00 49.03 86 PRO A O 1
ATOM 681 N N . ALA A 1 87 ? 66.829 36.682 -39.590 1.00 53.03 87 ALA A N 1
ATOM 682 C CA . ALA A 1 87 ? 67.555 36.394 -40.818 1.00 53.03 87 ALA A CA 1
ATOM 683 C C . ALA A 1 87 ? 69.077 36.338 -40.594 1.00 53.03 87 ALA A C 1
ATOM 685 O O . ALA A 1 87 ? 69.669 37.290 -40.084 1.00 53.03 87 ALA A O 1
ATOM 686 N N . VAL A 1 88 ? 69.707 35.256 -41.058 1.00 48.88 88 VAL A N 1
ATOM 687 C CA . VAL A 1 88 ? 71.163 35.147 -41.242 1.00 48.88 88 VAL A CA 1
ATOM 688 C C . VAL A 1 88 ? 71.439 34.908 -42.737 1.00 48.88 88 VAL A C 1
ATOM 690 O O . VAL A 1 88 ? 70.640 34.215 -43.376 1.00 48.88 88 VAL A O 1
ATOM 693 N N . PRO A 1 89 ? 72.489 35.508 -43.338 1.00 48.81 89 PRO A N 1
ATOM 694 C CA . PRO A 1 89 ? 72.601 35.609 -44.788 1.00 48.81 89 PRO A CA 1
ATOM 695 C C . PRO A 1 89 ? 73.019 34.305 -45.477 1.00 48.81 89 PRO A C 1
ATOM 697 O O . PRO A 1 89 ? 73.793 33.505 -44.962 1.00 48.81 89 PRO A O 1
ATOM 700 N N . VAL A 1 90 ? 72.463 34.182 -46.677 1.00 57.53 90 VAL A N 1
ATOM 701 C CA . VAL A 1 90 ? 72.526 33.143 -47.712 1.00 57.53 90 VAL A CA 1
ATOM 702 C C . VAL A 1 90 ? 73.948 32.763 -48.153 1.00 57.53 90 VAL A C 1
ATOM 704 O O . VAL A 1 90 ? 74.712 33.658 -48.482 1.00 57.53 90 VAL A O 1
ATOM 707 N N . GLU A 1 91 ? 74.229 31.457 -48.287 1.00 42.03 91 GLU A N 1
ATOM 708 C CA . GLU A 1 91 ? 74.934 30.797 -49.420 1.00 42.03 91 GLU A CA 1
ATOM 709 C C . GLU A 1 91 ? 75.157 29.300 -49.101 1.00 42.03 91 GLU A C 1
ATOM 711 O O . GLU A 1 91 ? 75.434 28.948 -47.963 1.00 42.03 91 GLU A O 1
ATOM 716 N N . ALA A 1 92 ? 75.123 28.319 -50.002 1.00 48.31 92 ALA A N 1
ATOM 717 C CA . ALA A 1 92 ? 74.465 28.111 -51.287 1.00 48.31 92 ALA A CA 1
ATOM 718 C C . ALA A 1 92 ? 74.620 26.609 -51.597 1.00 48.31 92 ALA A C 1
ATOM 720 O O . ALA A 1 92 ? 75.748 26.158 -51.749 1.00 48.31 92 ALA A O 1
ATOM 721 N N . VAL A 1 93 ? 73.526 25.847 -51.732 1.00 39.34 93 VAL A N 1
ATOM 722 C CA . VAL A 1 93 ? 73.475 24.620 -52.557 1.00 39.34 93 VAL A CA 1
ATOM 723 C C . VAL A 1 93 ? 72.030 24.423 -53.046 1.00 39.34 93 VAL A C 1
ATOM 725 O O . VAL A 1 93 ? 71.112 24.241 -52.249 1.00 39.34 93 VAL A O 1
ATOM 728 N N . THR A 1 94 ? 71.810 24.482 -54.359 1.00 42.69 94 THR A N 1
ATOM 729 C CA . THR A 1 94 ? 70.583 24.047 -55.064 1.00 42.69 94 THR A CA 1
ATOM 730 C C . THR A 1 94 ? 70.824 22.665 -55.709 1.00 42.69 94 THR A C 1
ATOM 732 O O . THR A 1 94 ? 71.977 22.238 -55.745 1.00 42.69 94 THR A O 1
ATOM 735 N N . PRO A 1 95 ? 69.830 21.949 -56.288 1.00 49.22 95 PRO A N 1
ATOM 736 C CA . PRO A 1 95 ? 68.385 22.190 -56.352 1.00 49.22 95 PRO A CA 1
ATOM 737 C C . PRO A 1 95 ? 67.559 20.954 -55.919 1.00 49.22 95 PRO A C 1
ATOM 739 O O . PRO A 1 95 ? 67.709 19.864 -56.463 1.00 49.22 95 PRO A O 1
ATOM 742 N N . ALA A 1 96 ? 66.583 21.121 -55.029 1.00 41.31 96 ALA A N 1
ATOM 743 C CA . ALA A 1 96 ? 65.497 20.149 -54.901 1.00 41.31 96 ALA A CA 1
ATOM 744 C C . ALA A 1 96 ? 64.202 20.846 -55.302 1.00 41.31 96 ALA A C 1
ATOM 746 O O . ALA A 1 96 ? 63.787 21.817 -54.668 1.00 41.31 96 ALA A O 1
ATOM 747 N N . ILE A 1 97 ? 63.586 20.375 -56.387 1.00 50.22 97 ILE A N 1
ATOM 748 C CA . ILE A 1 97 ? 62.260 20.805 -56.825 1.00 50.22 97 ILE A CA 1
ATOM 749 C C . ILE A 1 97 ? 61.292 20.503 -55.677 1.00 50.22 97 ILE A C 1
ATOM 751 O O . ILE A 1 97 ? 60.826 19.380 -55.499 1.00 50.22 97 ILE A O 1
ATOM 755 N N . SER A 1 98 ? 61.020 21.524 -54.865 1.00 45.25 98 SER A N 1
ATOM 756 C CA . SER A 1 98 ? 60.018 21.484 -53.811 1.00 45.25 98 SER A CA 1
ATOM 757 C C . SER A 1 98 ? 58.650 21.474 -54.479 1.00 45.25 98 SER A C 1
ATOM 759 O O . SER A 1 98 ? 58.083 22.510 -54.840 1.00 45.25 98 SER A O 1
ATOM 761 N N . ARG A 1 99 ? 58.108 20.274 -54.685 1.00 51.31 99 ARG A N 1
ATOM 762 C CA . ARG A 1 99 ? 56.685 20.104 -54.953 1.00 51.31 99 ARG A CA 1
ATOM 763 C C . ARG A 1 99 ? 55.960 20.570 -53.693 1.00 51.31 99 ARG A C 1
ATOM 765 O O . ARG A 1 99 ? 55.909 19.840 -52.711 1.00 51.31 99 ARG A O 1
ATOM 772 N N . LYS A 1 100 ? 55.428 21.797 -53.707 1.00 49.91 100 LYS A N 1
ATOM 773 C CA . LYS A 1 100 ? 54.514 22.279 -52.662 1.00 49.91 100 LYS A CA 1
ATOM 774 C C . LYS A 1 100 ? 53.330 21.317 -52.587 1.00 49.91 100 LYS A C 1
ATOM 776 O O . LYS A 1 100 ? 52.400 21.413 -53.390 1.00 49.91 100 LYS A O 1
ATOM 781 N N . GLU A 1 101 ? 53.356 20.389 -51.639 1.00 60.38 101 GLU A N 1
ATOM 782 C CA . GLU A 1 101 ? 52.164 19.643 -51.270 1.00 60.38 101 GLU A CA 1
ATOM 783 C C . GLU A 1 101 ? 51.158 20.635 -50.691 1.00 60.38 101 GLU A C 1
ATOM 785 O O . GLU A 1 101 ? 51.372 21.288 -49.669 1.00 60.38 101 GLU A O 1
ATOM 790 N N . LYS A 1 102 ? 50.062 20.810 -51.428 1.00 49.38 102 LYS A N 1
ATOM 791 C CA . LYS A 1 102 ? 48.913 21.606 -51.008 1.00 49.38 102 LYS A CA 1
ATOM 792 C C . LYS A 1 102 ? 48.404 20.988 -49.697 1.00 49.38 102 LYS A C 1
ATOM 794 O O . LYS A 1 102 ? 48.175 19.778 -49.690 1.00 49.38 102 LYS A O 1
ATOM 799 N N . PRO A 1 103 ? 48.210 21.761 -48.612 1.00 54.34 103 PRO A N 1
ATOM 800 C CA . PRO A 1 103 ? 47.802 21.191 -47.335 1.00 54.34 103 PRO A CA 1
ATOM 801 C C . PRO A 1 103 ? 46.503 20.408 -47.527 1.00 54.34 103 PRO A C 1
ATOM 803 O O . PRO A 1 103 ? 45.535 20.931 -48.092 1.00 54.34 103 PRO A O 1
ATOM 806 N N . ALA A 1 104 ? 46.512 19.141 -47.107 1.00 60.00 104 ALA A N 1
ATOM 807 C CA . ALA A 1 104 ? 45.373 18.248 -47.232 1.00 60.00 104 ALA A CA 1
ATOM 808 C C . ALA A 1 104 ? 44.137 18.915 -46.612 1.00 60.00 104 ALA A C 1
ATOM 810 O O . ALA A 1 104 ? 44.098 19.257 -45.428 1.00 60.00 104 ALA A O 1
ATOM 811 N N . ARG A 1 105 ? 43.133 19.164 -47.454 1.00 57.28 105 ARG A N 1
ATOM 812 C CA . ARG A 1 105 ? 41.895 19.840 -47.079 1.00 57.28 105 ARG A CA 1
ATOM 813 C C . ARG A 1 105 ? 41.109 18.882 -46.178 1.00 57.28 105 ARG A C 1
ATOM 815 O O . ARG A 1 105 ? 40.449 17.979 -46.678 1.00 57.28 105 ARG A O 1
ATOM 822 N N . VAL A 1 106 ? 41.217 19.045 -44.857 1.00 59.28 106 VAL A N 1
ATOM 823 C CA . VAL A 1 106 ? 40.446 18.250 -43.884 1.00 59.28 106 VAL A CA 1
ATOM 824 C C . VAL A 1 106 ? 38.958 18.362 -44.250 1.00 59.28 106 VAL A C 1
ATOM 826 O O . VAL A 1 106 ? 38.477 19.488 -44.420 1.00 59.28 106 VAL A O 1
ATOM 829 N N . PRO A 1 107 ? 38.220 17.248 -44.414 1.00 56.81 107 PRO A N 1
ATOM 830 C CA . PRO A 1 107 ? 36.846 17.293 -44.893 1.00 56.81 107 PRO A CA 1
ATOM 831 C C . PRO A 1 107 ? 35.969 18.084 -43.913 1.00 56.81 107 PRO A C 1
ATOM 833 O O . PRO A 1 107 ? 35.698 17.665 -42.789 1.00 56.81 107 PRO A O 1
ATOM 836 N N . VAL A 1 108 ? 35.513 19.258 -44.356 1.00 58.16 108 VAL A N 1
ATOM 837 C CA . VAL A 1 108 ? 34.644 20.189 -43.605 1.00 58.16 108 VAL A CA 1
ATOM 838 C C . VAL A 1 108 ? 33.274 19.558 -43.287 1.00 58.16 108 VAL A C 1
ATOM 840 O O . VAL A 1 108 ? 32.576 20.002 -42.377 1.00 58.16 108 VAL A O 1
ATOM 843 N N . LEU A 1 109 ? 32.940 18.462 -43.976 1.00 54.56 109 LEU A N 1
ATOM 844 C CA . LEU A 1 109 ? 31.685 17.715 -43.888 1.00 54.56 109 LEU A CA 1
ATOM 845 C C . LEU A 1 109 ? 31.395 17.132 -42.488 1.00 54.56 109 LEU A C 1
ATOM 847 O O . LEU A 1 109 ? 30.238 16.965 -42.122 1.00 54.56 109 LEU A O 1
ATOM 851 N N . GLY A 1 110 ? 32.420 16.891 -41.661 1.00 57.19 110 GLY A N 1
ATOM 852 C CA . GLY A 1 110 ? 32.233 16.385 -40.292 1.00 57.19 110 GLY A CA 1
ATOM 853 C C . GLY A 1 110 ? 31.805 17.445 -39.266 1.00 57.19 110 GLY A C 1
ATOM 854 O O . GLY A 1 110 ? 31.247 17.109 -38.220 1.00 57.19 110 GLY A O 1
ATOM 855 N N . LYS A 1 111 ? 32.036 18.739 -39.528 1.00 60.81 111 LYS A N 1
ATOM 856 C CA . LYS A 1 111 ? 31.748 19.804 -38.547 1.00 60.81 111 LYS A CA 1
ATOM 857 C C . LYS A 1 111 ? 30.275 20.221 -38.537 1.00 60.81 111 LYS A C 1
ATOM 859 O O . LYS A 1 111 ? 29.730 20.438 -37.463 1.00 60.81 111 LYS A O 1
ATOM 864 N N . SER A 1 112 ? 29.613 20.299 -39.692 1.00 61.81 112 SER A N 1
ATOM 865 C CA . SER A 1 112 ? 28.173 20.605 -39.751 1.00 61.81 112 SER A CA 1
ATOM 866 C C . SER A 1 112 ? 27.326 19.435 -39.249 1.00 61.81 112 SER A C 1
ATOM 868 O O . SER A 1 112 ? 26.363 19.650 -38.518 1.00 61.81 112 SER A O 1
ATOM 870 N N . LEU A 1 113 ? 27.739 18.200 -39.557 1.00 69.62 113 LEU A N 1
ATOM 871 C CA . LEU A 1 113 ? 27.077 16.982 -39.091 1.00 69.62 113 LEU A CA 1
ATOM 872 C C . LEU A 1 113 ? 27.142 16.843 -37.562 1.00 69.62 113 LEU A C 1
ATOM 874 O O . LEU A 1 113 ? 26.137 16.541 -36.925 1.00 69.62 113 LEU A O 1
ATOM 878 N N . THR A 1 114 ? 28.297 17.133 -36.953 1.00 76.12 114 THR A N 1
ATOM 879 C CA . THR A 1 114 ? 28.443 17.106 -35.485 1.00 76.12 114 THR A CA 1
ATOM 880 C C . THR A 1 114 ? 27.660 18.218 -34.794 1.00 76.12 114 THR A C 1
ATOM 882 O O . THR A 1 114 ? 27.117 17.997 -33.716 1.00 76.12 114 THR A O 1
ATOM 885 N N . VAL A 1 115 ? 27.553 19.404 -35.398 1.00 79.62 115 VAL A N 1
ATOM 886 C CA . VAL A 1 115 ? 26.722 20.493 -34.864 1.00 79.62 115 VAL A CA 1
ATOM 887 C C . VAL A 1 115 ? 25.233 20.143 -34.964 1.00 79.62 115 VAL A C 1
ATOM 889 O O . VAL A 1 115 ? 24.520 20.277 -33.972 1.00 79.62 115 VAL A O 1
ATOM 892 N N . GLY A 1 116 ? 24.777 19.610 -36.102 1.00 83.81 116 GLY A N 1
ATOM 893 C CA . GLY A 1 116 ? 23.395 19.155 -36.286 1.00 83.81 116 GLY A CA 1
ATOM 894 C C . GLY A 1 116 ? 22.998 18.046 -35.308 1.00 83.81 116 GLY A C 1
ATOM 895 O O . GLY A 1 116 ? 21.952 18.137 -34.670 1.00 83.81 116 GLY A O 1
ATOM 896 N N . LEU A 1 117 ? 23.874 17.056 -35.102 1.00 89.12 117 LEU A N 1
ATOM 897 C CA . LEU A 1 117 ? 23.642 15.965 -34.151 1.00 89.12 117 LEU A CA 1
ATOM 898 C C . LEU A 1 117 ? 23.505 16.471 -32.705 1.00 89.12 117 LEU A C 1
ATOM 900 O O . LEU A 1 117 ? 22.694 15.954 -31.941 1.00 89.12 117 LEU A O 1
ATOM 904 N N . ARG A 1 118 ? 24.260 17.512 -32.326 1.00 81.62 118 ARG A N 1
ATOM 905 C CA . ARG A 1 118 ? 24.177 18.116 -30.985 1.00 81.62 118 ARG A CA 1
ATOM 906 C C . ARG A 1 118 ? 22.853 18.839 -30.762 1.00 81.62 118 ARG A C 1
ATOM 908 O O . ARG A 1 118 ? 22.257 18.671 -29.705 1.00 81.62 118 ARG A O 1
ATOM 915 N N . TYR A 1 119 ? 22.374 19.601 -31.745 1.00 89.50 119 TYR A N 1
ATOM 916 C CA . TYR A 1 119 ? 21.063 20.246 -31.641 1.00 89.50 119 TYR A CA 1
ATOM 917 C C . TYR A 1 119 ? 19.925 19.225 -31.617 1.00 89.50 119 TYR A C 1
ATOM 919 O O . TYR A 1 119 ? 19.018 19.360 -30.801 1.00 89.50 119 TYR A O 1
ATOM 927 N N . LEU A 1 120 ? 20.014 18.165 -32.426 1.00 93.00 120 LEU A N 1
ATOM 928 C CA . LEU A 1 120 ? 19.062 17.055 -32.386 1.00 93.00 120 LEU A CA 1
ATOM 929 C C . LEU A 1 120 ? 19.023 16.394 -30.998 1.00 93.00 120 LEU A C 1
ATOM 931 O O . LEU A 1 120 ? 17.943 16.141 -30.474 1.00 93.00 120 LEU A O 1
ATOM 935 N N . ALA A 1 121 ? 20.186 16.173 -30.375 1.00 89.12 121 ALA A N 1
ATOM 936 C CA . ALA A 1 121 ? 20.272 15.618 -29.027 1.00 89.12 121 ALA A CA 1
ATOM 937 C C . ALA A 1 121 ? 19.603 16.524 -27.978 1.00 89.12 121 ALA A C 1
ATOM 939 O O . ALA A 1 121 ? 18.878 16.024 -27.121 1.00 89.12 121 ALA A O 1
ATOM 940 N N . TYR A 1 122 ? 19.781 17.848 -28.060 1.00 91.00 122 TYR A N 1
ATOM 941 C CA . TYR A 1 122 ? 19.095 18.781 -27.157 1.00 91.00 122 TYR A CA 1
ATOM 942 C C . TYR A 1 122 ? 17.581 18.789 -27.366 1.00 91.00 122 TYR A C 1
ATOM 944 O O . TYR A 1 122 ? 16.838 18.760 -26.389 1.00 91.00 122 TYR A O 1
ATOM 952 N N . VAL A 1 123 ? 17.116 18.774 -28.618 1.00 94.69 123 VAL A N 1
ATOM 953 C CA . VAL A 1 123 ? 15.681 18.691 -28.928 1.00 94.69 123 VAL A CA 1
ATOM 954 C C . VAL A 1 123 ? 15.093 17.388 -28.391 1.00 94.69 123 VAL A C 1
ATOM 956 O O . VAL A 1 123 ? 14.058 17.423 -27.734 1.00 94.69 123 VAL A O 1
ATOM 959 N N . ALA A 1 124 ? 15.771 16.254 -28.583 1.00 92.94 124 ALA A N 1
ATOM 960 C CA . ALA A 1 124 ? 15.336 14.969 -28.042 1.00 92.94 124 ALA A CA 1
ATOM 961 C C . ALA A 1 124 ? 15.248 14.981 -26.505 1.00 92.94 124 ALA A C 1
ATOM 963 O O . ALA A 1 124 ? 14.312 14.417 -25.946 1.00 92.94 124 ALA A O 1
ATOM 964 N N . LEU A 1 125 ? 16.172 15.663 -25.820 1.00 92.62 125 LEU A N 1
ATOM 965 C CA . LEU A 1 125 ? 16.164 15.801 -24.361 1.00 92.62 125 LEU A CA 1
ATOM 966 C C . LEU A 1 125 ? 14.995 16.677 -23.883 1.00 92.62 125 LEU A C 1
ATOM 968 O O . LEU A 1 125 ? 14.310 16.313 -22.934 1.00 92.62 125 LEU A O 1
ATOM 972 N N . VAL A 1 126 ? 14.711 17.785 -24.576 1.00 93.19 126 VAL A N 1
ATOM 973 C CA . VAL A 1 126 ? 13.542 18.635 -24.288 1.00 93.19 126 VAL A CA 1
ATOM 974 C C . VAL A 1 126 ? 12.242 17.872 -24.529 1.00 93.19 126 VAL A C 1
ATOM 976 O O . VAL A 1 126 ? 11.349 17.922 -23.691 1.00 93.19 126 VAL A O 1
ATOM 979 N N . VAL A 1 127 ? 12.140 17.116 -25.624 1.00 90.81 127 VAL A N 1
ATOM 980 C CA . VAL A 1 127 ? 10.970 16.271 -25.903 1.00 90.81 127 VAL A CA 1
ATOM 981 C C . VAL A 1 127 ? 10.810 15.207 -24.820 1.00 90.81 127 VAL A C 1
ATOM 983 O O . VAL A 1 127 ? 9.719 15.064 -24.282 1.00 90.81 127 VAL A O 1
ATOM 986 N N . ALA A 1 128 ? 11.883 14.515 -24.435 1.00 80.31 128 ALA A N 1
ATOM 987 C CA . ALA A 1 128 ? 11.847 13.537 -23.350 1.00 80.31 128 ALA A CA 1
ATOM 988 C C . ALA A 1 128 ? 11.456 14.171 -22.005 1.00 80.31 128 ALA A C 1
ATOM 990 O O . ALA A 1 128 ? 10.717 13.561 -21.240 1.00 80.31 128 ALA A O 1
ATOM 991 N N . PHE A 1 129 ? 11.897 15.399 -21.726 1.00 83.62 129 PHE A N 1
ATOM 992 C CA . PHE A 1 129 ? 11.507 16.151 -20.535 1.00 83.62 129 PHE A CA 1
ATOM 993 C C . PHE A 1 129 ? 10.024 16.535 -20.560 1.00 83.62 129 PHE A C 1
ATOM 995 O O . PHE A 1 129 ? 9.328 16.316 -19.577 1.00 83.62 129 PHE A O 1
ATOM 1002 N N . VAL A 1 130 ? 9.512 17.045 -21.683 1.00 82.25 130 VAL A N 1
ATOM 1003 C CA . VAL A 1 130 ? 8.090 17.395 -21.839 1.00 82.25 130 VAL A CA 1
ATOM 1004 C C . VAL A 1 130 ? 7.210 16.149 -21.756 1.00 82.25 130 VAL A C 1
ATOM 1006 O O . VAL A 1 130 ? 6.205 16.157 -21.049 1.00 82.25 130 VAL A O 1
ATOM 1009 N N . VAL A 1 131 ? 7.606 15.053 -22.407 1.00 79.44 131 VAL A N 1
ATOM 1010 C CA . VAL A 1 131 ? 6.935 13.751 -22.279 1.00 79.44 131 VAL A CA 1
ATOM 1011 C C . VAL A 1 131 ? 7.002 13.261 -20.833 1.00 79.44 131 VAL A C 1
ATOM 1013 O O . VAL A 1 131 ? 5.994 12.830 -20.296 1.00 79.44 131 VAL A O 1
ATOM 1016 N N . GLY A 1 132 ? 8.141 13.399 -20.156 1.00 70.38 132 GLY A N 1
ATOM 1017 C CA . GLY A 1 132 ? 8.295 13.033 -18.747 1.00 70.38 132 GLY A CA 1
ATOM 1018 C C . GLY A 1 132 ? 7.477 13.894 -17.778 1.00 70.38 132 GLY A C 1
ATOM 1019 O O . GLY A 1 132 ? 7.044 13.387 -16.755 1.00 70.38 132 GLY A O 1
ATOM 1020 N N . MET A 1 133 ? 7.239 15.172 -18.087 1.00 66.62 133 MET A N 1
ATOM 1021 C CA . MET A 1 133 ? 6.366 16.047 -17.291 1.00 66.62 133 MET A CA 1
ATOM 1022 C C . MET A 1 133 ? 4.876 15.826 -17.570 1.00 66.62 133 MET A C 1
ATOM 1024 O O . MET A 1 133 ? 4.046 16.140 -16.724 1.00 66.62 133 MET A O 1
ATOM 1028 N N . THR A 1 134 ? 4.528 15.336 -18.762 1.00 64.50 134 THR A N 1
ATOM 1029 C CA . THR A 1 134 ? 3.137 15.034 -19.148 1.00 64.50 134 THR A CA 1
ATOM 1030 C C . THR A 1 134 ? 2.743 13.588 -18.843 1.00 64.50 134 THR A C 1
ATOM 1032 O O . THR A 1 134 ? 1.560 13.275 -18.741 1.00 64.50 134 THR A O 1
ATOM 1035 N N . SER A 1 135 ? 3.728 12.712 -18.656 1.00 56.78 135 SER A N 1
ATOM 1036 C CA . SER A 1 135 ? 3.570 11.332 -18.221 1.00 56.78 135 SER A CA 1
ATOM 1037 C C . SER A 1 135 ? 3.451 11.273 -16.698 1.00 56.78 135 SER A C 1
ATOM 1039 O O . SER A 1 135 ? 4.385 11.626 -15.991 1.00 56.78 135 SER A O 1
ATOM 1041 N N . GLU A 1 136 ? 2.331 10.725 -16.224 1.00 55.09 136 GLU A N 1
ATOM 1042 C CA . GLU A 1 136 ? 2.048 10.314 -14.836 1.00 55.09 136 GLU A CA 1
ATOM 1043 C C . GLU A 1 136 ? 1.422 11.358 -13.903 1.00 55.09 136 GLU A C 1
ATOM 1045 O O . GLU A 1 136 ? 1.925 11.661 -12.825 1.00 55.09 136 GLU A O 1
ATOM 1050 N N . GLY A 1 137 ? 0.189 11.752 -14.222 1.00 55.81 137 GLY A N 1
ATOM 1051 C CA . GLY A 1 137 ? -0.843 11.712 -13.187 1.00 55.81 137 GLY A CA 1
ATOM 1052 C C . GLY A 1 137 ? -1.411 10.294 -13.151 1.00 55.81 137 GLY A C 1
ATOM 1053 O O . GLY A 1 137 ? -2.105 9.901 -14.085 1.00 55.81 137 GLY A O 1
ATOM 1054 N N . LYS A 1 138 ? -1.096 9.488 -12.129 1.00 65.88 138 LYS A N 1
ATOM 1055 C CA . LYS A 1 138 ? -1.811 8.219 -11.920 1.00 65.88 138 LYS A CA 1
ATOM 1056 C C . LYS A 1 138 ? -3.287 8.563 -11.721 1.00 65.88 138 LYS A C 1
ATOM 1058 O O . LYS A 1 138 ? -3.626 9.258 -10.765 1.00 65.88 138 LYS A O 1
ATOM 1063 N N . ASP A 1 139 ? -4.155 8.107 -12.622 1.00 75.56 139 ASP A N 1
ATOM 1064 C CA . ASP A 1 139 ? -5.597 8.348 -12.524 1.00 75.56 139 ASP A CA 1
ATOM 1065 C C . ASP A 1 139 ? -6.211 7.422 -11.463 1.00 75.56 139 ASP A C 1
ATOM 1067 O O . ASP A 1 139 ? -6.882 6.426 -11.741 1.00 75.56 139 ASP A O 1
ATOM 1071 N N . TYR A 1 140 ? -5.924 7.747 -10.205 1.00 78.75 140 TYR A N 1
ATOM 1072 C CA . TYR A 1 140 ? -6.448 7.062 -9.033 1.00 78.75 140 TYR A CA 1
ATOM 1073 C C . TYR A 1 140 ? -7.978 7.061 -8.986 1.00 78.75 140 TYR A C 1
ATOM 1075 O O . TYR A 1 140 ? -8.584 6.127 -8.459 1.00 78.75 140 TYR A O 1
ATOM 1083 N N . GLU A 1 141 ? -8.605 8.078 -9.575 1.00 76.56 141 GLU A N 1
ATOM 1084 C CA . GLU A 1 141 ? -10.052 8.190 -9.646 1.00 76.56 141 GLU A CA 1
ATOM 1085 C C . GLU A 1 141 ? -10.652 7.105 -10.539 1.00 76.56 141 GLU A C 1
ATOM 1087 O O . GLU A 1 141 ? -11.572 6.404 -10.109 1.00 76.56 141 GLU A O 1
ATOM 1092 N N . SER A 1 142 ? -10.100 6.895 -11.736 1.00 80.56 142 SER A N 1
ATOM 1093 C CA . SER A 1 142 ? -10.541 5.813 -12.622 1.00 80.56 142 SER A CA 1
ATOM 1094 C C . SER A 1 142 ? -10.410 4.436 -11.964 1.00 80.56 142 SER A C 1
ATOM 1096 O O . SER A 1 142 ? -11.327 3.617 -12.059 1.00 80.56 142 SER A O 1
ATOM 1098 N N . MET A 1 143 ? -9.322 4.197 -11.223 1.00 83.31 143 MET A N 1
ATOM 1099 C CA . MET A 1 143 ? -9.065 2.919 -10.555 1.00 83.31 143 MET A CA 1
ATOM 1100 C C . MET A 1 143 ? -10.082 2.634 -9.447 1.00 83.31 143 MET A C 1
ATOM 1102 O O . MET A 1 143 ? -10.623 1.529 -9.372 1.00 83.31 143 MET A O 1
ATOM 1106 N N . VAL A 1 144 ? -10.398 3.629 -8.613 1.00 82.00 144 VAL A N 1
ATOM 1107 C CA . VAL A 1 144 ? -11.412 3.475 -7.560 1.00 82.00 144 VAL A CA 1
ATOM 1108 C C . VAL A 1 144 ? -12.809 3.346 -8.159 1.00 82.00 144 VAL A C 1
ATOM 1110 O O . VAL A 1 144 ? -13.552 2.437 -7.787 1.00 82.00 144 VAL A O 1
ATOM 1113 N N . ARG A 1 145 ? -13.166 4.173 -9.148 1.00 81.31 145 ARG A N 1
ATOM 1114 C CA . ARG A 1 145 ? -14.468 4.082 -9.834 1.00 81.31 145 ARG A CA 1
ATOM 1115 C C . ARG A 1 145 ? -14.668 2.734 -10.529 1.00 81.31 145 ARG A C 1
ATOM 1117 O O . ARG A 1 145 ? -15.782 2.214 -10.531 1.00 81.31 145 ARG A O 1
ATOM 1124 N N . ALA A 1 146 ? -13.606 2.137 -11.071 1.00 84.06 146 ALA A N 1
ATOM 1125 C CA . ALA A 1 146 ? -13.663 0.808 -11.671 1.00 84.06 146 ALA A CA 1
ATOM 1126 C C . ALA A 1 146 ? -13.992 -0.294 -10.649 1.00 84.06 146 ALA A C 1
ATOM 1128 O O . ALA A 1 146 ? -14.637 -1.280 -11.016 1.00 84.06 146 ALA A O 1
ATOM 1129 N N . LYS A 1 147 ? -13.572 -0.131 -9.386 1.00 82.50 147 LYS A N 1
ATOM 1130 C CA . LYS A 1 147 ? -13.838 -1.081 -8.294 1.00 82.50 147 LYS A CA 1
ATOM 1131 C C . LYS A 1 147 ? -15.207 -0.876 -7.640 1.00 82.50 147 LYS A C 1
ATOM 1133 O O . LYS A 1 147 ? -15.878 -1.859 -7.355 1.00 82.50 147 LYS A O 1
ATOM 1138 N N . PHE A 1 148 ? -15.659 0.366 -7.477 1.00 77.38 148 PHE A N 1
ATOM 1139 C CA . PHE A 1 148 ? -16.928 0.709 -6.816 1.00 77.38 148 PHE A CA 1
ATOM 1140 C C . PHE A 1 148 ? -18.037 1.096 -7.807 1.00 77.38 148 PHE A C 1
ATOM 1142 O O . PHE A 1 148 ? -18.701 2.127 -7.664 1.00 77.38 148 PHE A O 1
ATOM 1149 N N . LYS A 1 149 ? -18.247 0.276 -8.843 1.00 74.69 149 LYS A N 1
ATOM 1150 C CA . LYS A 1 149 ? -19.293 0.526 -9.848 1.00 74.69 149 LYS A CA 1
ATOM 1151 C C . LYS A 1 149 ? -20.660 0.681 -9.169 1.00 74.69 149 LYS A C 1
ATOM 1153 O O . LYS A 1 149 ? -21.083 -0.197 -8.426 1.00 74.69 149 LYS A O 1
ATOM 1158 N N . GLY A 1 150 ? -21.345 1.790 -9.443 1.00 68.19 150 GLY A N 1
ATOM 1159 C CA . GLY A 1 150 ? -22.689 2.064 -8.921 1.00 68.19 150 GLY A CA 1
ATOM 1160 C C . GLY A 1 150 ? -22.743 2.760 -7.557 1.00 68.19 150 GLY A C 1
ATOM 1161 O O . GLY A 1 150 ? -23.837 3.083 -7.109 1.00 68.19 150 GLY A O 1
ATOM 1162 N N . GLN A 1 151 ? -21.603 3.046 -6.918 1.00 73.06 151 GLN A N 1
ATOM 1163 C CA . GLN A 1 151 ? -21.563 3.829 -5.679 1.00 73.06 151 GLN A CA 1
ATOM 1164 C C . GLN A 1 151 ? -21.148 5.277 -5.955 1.00 73.06 151 GLN A C 1
ATOM 1166 O O . GLN A 1 151 ? -20.299 5.559 -6.806 1.00 73.06 151 GLN A O 1
ATOM 1171 N N . LYS A 1 152 ? -21.754 6.221 -5.229 1.00 74.75 152 LYS A N 1
ATOM 1172 C CA . LYS A 1 152 ? -21.413 7.642 -5.326 1.00 74.75 152 LYS A CA 1
ATOM 1173 C C . LYS A 1 152 ? -20.054 7.862 -4.657 1.00 74.75 152 LYS A C 1
ATOM 1175 O O . LYS A 1 152 ? -19.902 7.608 -3.470 1.00 74.75 152 LYS A O 1
ATOM 1180 N N . LEU A 1 153 ? -19.066 8.302 -5.430 1.00 78.38 153 LEU A N 1
ATOM 1181 C CA . LEU A 1 153 ? -17.722 8.631 -4.952 1.00 78.38 153 LEU A CA 1
ATOM 1182 C C . LEU A 1 153 ? -17.515 10.137 -5.052 1.00 78.38 153 LEU A C 1
ATOM 1184 O O . LEU A 1 153 ? -17.532 10.689 -6.158 1.00 78.38 153 LEU A O 1
ATOM 1188 N N . THR A 1 154 ? -17.290 10.790 -3.916 1.00 81.38 154 THR A N 1
ATOM 1189 C CA . THR A 1 154 ? -16.900 12.203 -3.866 1.00 81.38 154 THR A CA 1
ATOM 1190 C C . THR A 1 154 ? -15.441 12.313 -3.462 1.00 81.38 154 THR A C 1
ATOM 1192 O O . THR A 1 154 ? -15.057 11.839 -2.392 1.00 81.38 154 THR A O 1
ATOM 1195 N N . LYS A 1 155 ? -14.619 12.933 -4.309 1.00 82.81 155 LYS A N 1
ATOM 1196 C CA . LYS A 1 155 ? -13.217 13.207 -3.991 1.00 82.81 155 LYS A CA 1
ATOM 1197 C C . LYS A 1 155 ? -13.148 14.266 -2.888 1.00 82.81 155 LYS A C 1
ATOM 1199 O O . LYS A 1 155 ? -13.807 15.297 -2.989 1.00 82.81 155 LYS A O 1
ATOM 1204 N N . VAL A 1 156 ? -12.399 13.975 -1.827 1.00 81.25 156 VAL A N 1
ATOM 1205 C CA . VAL A 1 156 ? -12.232 14.848 -0.653 1.00 81.25 156 VAL A CA 1
ATOM 1206 C C . VAL A 1 156 ? -10.890 15.573 -0.697 1.00 81.25 156 VAL A C 1
ATOM 1208 O O . VAL A 1 156 ? -10.822 16.725 -0.284 1.00 81.25 156 VAL A O 1
ATOM 1211 N N . ASN A 1 157 ? -9.834 14.905 -1.173 1.00 78.88 157 ASN A N 1
ATOM 1212 C CA . ASN A 1 157 ? -8.492 15.475 -1.283 1.00 78.88 157 ASN A CA 1
ATOM 1213 C C . ASN A 1 157 ? -7.756 14.931 -2.525 1.00 78.88 157 ASN A C 1
ATOM 1215 O O . ASN A 1 157 ? -8.007 13.797 -2.949 1.00 78.88 157 ASN A O 1
ATOM 1219 N N . ASP A 1 158 ? -6.873 15.753 -3.093 1.00 72.25 158 ASP A N 1
ATOM 1220 C CA . ASP A 1 158 ? -6.011 15.442 -4.238 1.00 72.25 158 ASP A CA 1
ATOM 1221 C C . ASP A 1 158 ? -4.639 14.905 -3.812 1.00 72.25 158 ASP A C 1
ATOM 1223 O O . ASP A 1 158 ? -4.094 14.050 -4.506 1.00 72.25 158 ASP A O 1
ATOM 1227 N N . ASP A 1 159 ? -4.108 15.355 -2.672 1.00 72.62 159 ASP A N 1
ATOM 1228 C CA . ASP A 1 159 ? -2.819 14.901 -2.148 1.00 72.62 159 ASP A CA 1
ATOM 1229 C C . ASP A 1 159 ? -2.805 14.918 -0.606 1.00 72.62 159 ASP A C 1
ATOM 1231 O O . ASP A 1 159 ? -2.859 15.996 -0.003 1.00 72.62 159 ASP A O 1
ATOM 1235 N N . PRO A 1 160 ? -2.778 13.75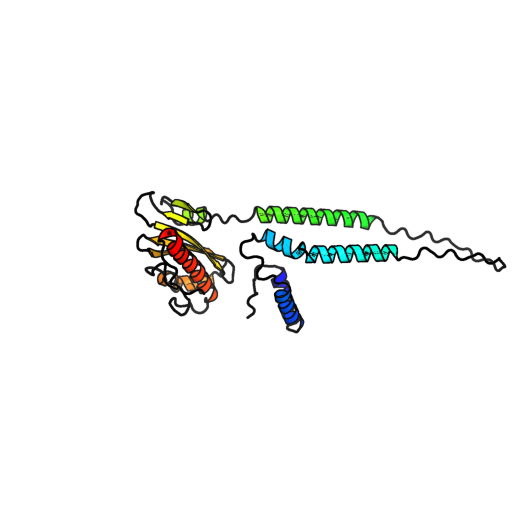4 0.066 1.00 72.94 160 PRO A N 1
ATOM 1236 C CA . PRO A 1 160 ? -2.971 12.411 -0.487 1.00 72.94 160 PRO A CA 1
ATOM 1237 C C . PRO A 1 160 ? -4.400 12.196 -1.008 1.00 72.94 160 PRO A C 1
ATOM 1239 O O . PRO A 1 160 ? -5.363 12.787 -0.515 1.00 72.94 160 PRO A O 1
ATOM 1242 N N . VAL A 1 161 ? -4.557 11.310 -1.997 1.00 82.50 161 VAL A N 1
ATOM 1243 C CA . VAL A 1 161 ? -5.859 11.058 -2.630 1.00 82.50 161 VAL A CA 1
ATOM 1244 C C . VAL A 1 161 ? -6.814 10.363 -1.656 1.00 82.50 161 VAL A C 1
ATOM 1246 O O . VAL A 1 161 ? -6.578 9.230 -1.224 1.00 82.50 161 VAL A O 1
ATOM 1249 N N . VAL A 1 162 ? -7.933 11.026 -1.353 1.00 84.62 162 VAL A N 1
ATOM 1250 C CA . VAL A 1 162 ? -8.986 10.502 -0.471 1.00 84.62 162 VAL A CA 1
ATOM 1251 C C . VAL A 1 162 ? -10.345 10.638 -1.140 1.00 84.62 162 VAL A C 1
ATOM 1253 O O . VAL A 1 162 ? -10.731 11.724 -1.578 1.00 84.62 162 VAL A O 1
ATOM 1256 N N . PHE A 1 163 ? -11.103 9.548 -1.155 1.00 85.50 163 PHE A N 1
ATOM 1257 C CA . PHE A 1 163 ? -12.495 9.516 -1.587 1.00 85.50 163 PHE A CA 1
ATOM 1258 C C . PHE A 1 163 ? -13.420 9.278 -0.397 1.00 85.50 163 PHE A C 1
ATOM 1260 O O . PHE A 1 163 ? -13.057 8.597 0.557 1.00 85.50 163 PHE A O 1
ATOM 1267 N N . HIS A 1 164 ? -14.626 9.823 -0.470 1.00 83.69 164 HIS A N 1
ATOM 1268 C CA . HIS A 1 164 ? -15.740 9.456 0.394 1.00 83.69 164 HIS A CA 1
ATOM 1269 C C . HIS A 1 164 ? -16.739 8.640 -0.426 1.00 83.69 164 HIS A C 1
ATOM 1271 O O . HIS A 1 164 ? -17.073 9.017 -1.555 1.00 83.69 164 HIS A O 1
ATOM 1277 N N . LEU A 1 165 ? -17.169 7.511 0.126 1.00 79.12 165 LEU A N 1
ATOM 1278 C CA . LEU A 1 165 ? -18.042 6.540 -0.520 1.00 79.12 165 LEU A CA 1
ATOM 1279 C C . LEU A 1 165 ? -19.462 6.672 0.058 1.00 79.12 165 LEU A C 1
ATOM 1281 O O . LEU A 1 165 ? -19.652 6.511 1.258 1.00 79.12 165 LEU A O 1
ATOM 1285 N N . GLY A 1 166 ? -20.448 6.981 -0.785 1.00 70.69 166 GLY A N 1
ATOM 1286 C CA . GLY A 1 166 ? -21.843 7.223 -0.392 1.00 70.69 166 GLY A CA 1
ATOM 1287 C C . GLY A 1 166 ? -22.311 8.666 -0.621 1.00 70.69 166 GLY A C 1
ATOM 1288 O O . GLY A 1 166 ? -21.608 9.494 -1.210 1.00 70.69 166 GLY A O 1
ATOM 1289 N N . GLU A 1 167 ? -23.535 8.977 -0.189 1.00 59.28 167 GLU A N 1
ATOM 1290 C CA . GLU A 1 167 ? -24.032 10.354 -0.198 1.00 59.28 167 GLU A CA 1
ATOM 1291 C C . GLU A 1 167 ? -23.325 11.194 0.873 1.00 59.28 167 GLU A C 1
ATOM 1293 O O . GLU A 1 167 ? -22.930 10.703 1.930 1.00 59.28 167 GLU A O 1
ATOM 1298 N N . LYS A 1 168 ? -23.144 12.488 0.595 1.00 48.31 168 LYS A N 1
ATOM 1299 C CA . LYS A 1 168 ? -22.567 13.439 1.550 1.00 48.31 168 LYS A CA 1
ATOM 1300 C C . LYS A 1 168 ? -23.568 13.611 2.703 1.00 48.31 168 LYS A C 1
ATOM 1302 O O . LYS A 1 168 ? -24.464 14.439 2.598 1.00 48.31 168 LYS A O 1
ATOM 1307 N N . GLY A 1 169 ? -23.451 12.792 3.746 1.00 46.75 169 GLY A N 1
ATOM 1308 C CA . GLY A 1 169 ? -24.418 12.734 4.848 1.00 46.75 169 GLY A CA 1
ATOM 1309 C C . GLY A 1 169 ? -24.709 11.335 5.397 1.00 46.75 169 GLY A C 1
ATOM 1310 O O . GLY A 1 169 ? -25.386 11.251 6.415 1.00 46.75 169 GLY A O 1
ATOM 1311 N N . ASP A 1 170 ? -24.178 10.266 4.792 1.00 45.91 170 ASP A N 1
ATOM 1312 C CA . ASP A 1 170 ? -24.358 8.875 5.256 1.00 45.91 170 ASP A CA 1
ATOM 1313 C C . ASP A 1 170 ? -23.441 8.515 6.448 1.00 45.91 170 ASP A C 1
ATOM 1315 O O . ASP A 1 170 ? -22.827 7.453 6.497 1.00 45.91 170 ASP A O 1
ATOM 1319 N N . GLY A 1 171 ? -23.325 9.460 7.387 1.00 48.00 171 GLY A N 1
ATOM 1320 C CA . GLY A 1 171 ? -22.513 9.362 8.596 1.00 48.00 171 GLY A CA 1
ATOM 1321 C C . GLY A 1 171 ? -21.024 9.752 8.431 1.00 48.00 171 GLY A C 1
ATOM 1322 O O . GLY A 1 171 ? -20.499 9.839 7.314 1.00 48.00 171 GLY A O 1
ATOM 1323 N N . PRO A 1 172 ? -20.333 10.119 9.531 1.00 49.31 172 PRO A N 1
ATOM 1324 C CA . PRO A 1 172 ? -18.946 10.588 9.536 1.00 49.31 172 PRO A CA 1
ATOM 1325 C C . PRO A 1 172 ? -17.875 9.509 9.277 1.00 49.31 172 PRO A C 1
ATOM 1327 O O . PRO A 1 172 ? -16.897 9.449 10.014 1.00 49.31 172 PRO A O 1
ATOM 1330 N N . GLY A 1 173 ? -17.946 8.668 8.245 1.00 55.75 173 GLY A N 1
ATOM 1331 C CA . GLY A 1 173 ? -16.832 7.735 8.036 1.00 55.75 173 GLY A CA 1
ATOM 1332 C C . GLY A 1 173 ? -17.066 6.639 7.033 1.00 55.75 173 GLY A C 1
ATOM 1333 O O . GLY A 1 173 ? -17.267 5.491 7.393 1.00 55.75 173 GLY A O 1
ATOM 1334 N N . ASN A 1 174 ? -16.922 6.967 5.759 1.00 82.88 174 ASN A N 1
ATOM 1335 C CA . ASN A 1 174 ? -16.694 5.962 4.733 1.00 82.88 174 ASN A CA 1
ATOM 1336 C C . ASN A 1 174 ? -15.616 6.472 3.776 1.00 82.88 174 ASN A C 1
ATOM 1338 O O . ASN A 1 174 ? -15.887 6.887 2.646 1.00 82.88 174 ASN A O 1
ATOM 1342 N N . TYR A 1 175 ? -14.383 6.530 4.278 1.00 87.50 175 TYR A N 1
ATOM 1343 C CA . TYR A 1 175 ? -13.241 7.055 3.539 1.00 87.50 175 TYR A CA 1
ATOM 1344 C C . TYR A 1 175 ? -12.514 5.928 2.820 1.00 87.50 175 TYR A C 1
ATOM 1346 O O . TYR A 1 175 ? -12.237 4.893 3.415 1.00 87.50 175 TYR A O 1
ATOM 1354 N N . VAL A 1 176 ? -12.142 6.155 1.565 1.00 90.81 176 VAL A N 1
ATOM 1355 C CA . VAL A 1 176 ? -11.209 5.315 0.812 1.00 90.81 176 VAL A CA 1
ATOM 1356 C C . VAL A 1 176 ? -9.949 6.136 0.579 1.00 90.81 176 VAL A C 1
ATOM 1358 O O . VAL A 1 176 ? -9.947 7.073 -0.222 1.00 90.81 176 VAL A O 1
ATOM 1361 N N . LEU A 1 177 ? -8.886 5.810 1.310 1.00 92.44 177 LEU A N 1
ATOM 1362 C CA . LEU A 1 177 ? -7.590 6.468 1.191 1.00 92.44 177 LEU A CA 1
ATOM 1363 C C . LEU A 1 177 ? -6.715 5.656 0.256 1.00 92.44 177 LEU A C 1
ATOM 1365 O O . LEU A 1 177 ? -6.594 4.444 0.419 1.00 92.44 177 LEU A O 1
ATOM 1369 N N . ILE A 1 178 ? -6.101 6.315 -0.716 1.00 92.44 178 ILE A N 1
ATOM 1370 C CA . ILE A 1 178 ? -5.239 5.636 -1.674 1.00 92.44 178 ILE A CA 1
ATOM 1371 C C . ILE A 1 178 ? -3.800 5.892 -1.294 1.00 92.44 178 ILE A C 1
ATOM 1373 O O . ILE A 1 178 ? -3.379 7.039 -1.151 1.00 92.44 178 ILE A O 1
ATOM 1377 N N . GLN A 1 179 ? -3.059 4.808 -1.126 1.00 94.31 179 GLN A N 1
ATOM 1378 C CA . GLN A 1 179 ? -1.662 4.843 -0.745 1.00 94.31 179 GLN A CA 1
ATOM 1379 C C . GLN A 1 179 ? -0.865 3.823 -1.538 1.00 94.31 179 GLN A C 1
ATOM 1381 O O . GLN A 1 179 ? -1.399 2.843 -2.064 1.00 94.31 179 GLN A O 1
ATOM 1386 N N . GLU A 1 180 ? 0.436 4.068 -1.608 1.00 93.56 180 GLU A N 1
ATOM 1387 C CA . GLU A 1 180 ? 1.379 3.170 -2.247 1.00 93.56 180 GLU A CA 1
ATOM 1388 C C . GLU A 1 180 ? 2.517 2.783 -1.306 1.00 93.56 180 GLU A C 1
ATOM 1390 O O . GLU A 1 180 ? 2.993 3.566 -0.472 1.00 93.56 180 GLU A O 1
ATOM 1395 N N . GLY A 1 181 ? 2.949 1.540 -1.467 1.00 93.50 181 GLY A N 1
ATOM 1396 C CA . GLY A 1 181 ? 4.139 0.994 -0.842 1.00 93.50 181 GLY A CA 1
ATOM 1397 C C . GLY A 1 181 ? 5.092 0.499 -1.913 1.00 93.50 181 GLY A C 1
ATOM 1398 O O . GLY A 1 181 ? 4.678 0.132 -3.019 1.00 93.50 181 GLY A O 1
ATOM 1399 N N . GLN A 1 182 ? 6.380 0.532 -1.604 1.00 93.06 182 GLN A N 1
ATOM 1400 C CA . GLN A 1 182 ? 7.411 0.210 -2.576 1.00 93.06 182 GLN A CA 1
ATOM 1401 C C . GLN A 1 182 ? 7.712 -1.291 -2.549 1.00 93.06 182 GLN A C 1
ATOM 1403 O O . GLN A 1 182 ? 8.297 -1.806 -1.600 1.00 93.06 182 GLN A O 1
ATOM 1408 N N . GLY A 1 183 ? 7.325 -1.988 -3.618 1.00 89.56 183 GLY A N 1
ATOM 1409 C CA . GLY A 1 183 ? 7.646 -3.395 -3.839 1.00 89.56 183 GLY A CA 1
ATOM 1410 C C . GLY A 1 183 ? 8.914 -3.603 -4.667 1.00 89.56 183 GLY A C 1
ATOM 1411 O O . GLY A 1 183 ? 9.606 -2.651 -5.040 1.00 89.56 183 GLY A O 1
ATOM 1412 N N . TYR A 1 184 ? 9.211 -4.870 -4.965 1.00 86.88 184 TYR A N 1
ATOM 1413 C CA . TYR A 1 184 ? 10.353 -5.263 -5.791 1.00 86.88 184 TYR A CA 1
ATOM 1414 C C . TYR A 1 184 ? 10.160 -4.877 -7.261 1.00 86.88 184 TYR A C 1
ATOM 1416 O O . TYR A 1 184 ? 11.096 -4.420 -7.909 1.00 86.88 184 TYR A O 1
ATOM 1424 N N . GLY A 1 185 ? 8.953 -5.075 -7.793 1.00 83.94 185 GLY A N 1
ATOM 1425 C CA . GLY A 1 185 ? 8.623 -4.765 -9.183 1.00 83.94 185 GLY A CA 1
ATOM 1426 C C . GLY A 1 185 ? 8.178 -3.319 -9.401 1.00 83.94 185 GLY A C 1
ATOM 1427 O O . GLY A 1 185 ? 8.012 -2.900 -10.544 1.00 83.94 185 GLY A O 1
ATOM 1428 N N . GLY A 1 186 ? 7.967 -2.562 -8.322 1.00 87.75 186 GLY A N 1
ATOM 1429 C CA . GLY A 1 186 ? 7.538 -1.169 -8.354 1.00 87.75 186 GLY A CA 1
ATOM 1430 C C . GLY A 1 186 ? 6.447 -0.872 -7.320 1.00 87.75 186 GLY A C 1
ATOM 1431 O O . GLY A 1 186 ? 6.274 -1.630 -6.363 1.00 87.75 186 GLY A O 1
ATOM 1432 N N . PRO A 1 187 ? 5.697 0.231 -7.484 1.00 90.38 187 PRO A N 1
ATOM 1433 C CA . PRO A 1 187 ? 4.681 0.630 -6.520 1.00 90.38 187 PRO A CA 1
ATOM 1434 C C . PRO A 1 187 ? 3.524 -0.377 -6.466 1.00 90.38 187 PRO A C 1
ATOM 1436 O O . PRO A 1 187 ? 3.018 -0.831 -7.499 1.00 90.38 187 PRO A O 1
ATOM 1439 N N . PHE A 1 188 ? 3.092 -0.686 -5.246 1.00 93.75 188 PHE A N 1
ATOM 1440 C CA . PHE A 1 188 ? 1.893 -1.454 -4.934 1.00 93.75 188 PHE A CA 1
ATOM 1441 C C . PHE A 1 188 ? 0.828 -0.493 -4.401 1.00 93.75 188 PHE A C 1
ATOM 1443 O O . PHE A 1 188 ? 0.966 0.043 -3.302 1.00 93.75 188 PHE A O 1
ATOM 1450 N N . VAL A 1 189 ? -0.201 -0.227 -5.205 1.00 93.69 189 VAL A N 1
ATOM 1451 C CA . VAL A 1 189 ? -1.234 0.778 -4.934 1.00 93.69 189 VAL A CA 1
ATOM 1452 C C . VAL A 1 189 ? -2.457 0.106 -4.318 1.00 93.69 189 VAL A C 1
ATOM 1454 O O . VAL A 1 189 ? -3.099 -0.751 -4.936 1.00 93.69 189 VAL A O 1
ATOM 1457 N N . LEU A 1 190 ? -2.808 0.539 -3.110 1.00 94.88 190 LEU A N 1
ATOM 1458 C CA . LEU A 1 190 ? -3.940 0.036 -2.343 1.00 94.88 190 LEU A CA 1
ATOM 1459 C C . LEU A 1 190 ? -4.909 1.167 -1.990 1.00 94.88 190 LEU A C 1
ATOM 1461 O O . LEU A 1 190 ? -4.501 2.283 -1.679 1.00 94.88 190 LEU A O 1
ATOM 1465 N N . GLY A 1 191 ? -6.201 0.851 -2.011 1.00 93.62 191 GLY A N 1
ATOM 1466 C CA . GLY A 1 191 ? -7.252 1.635 -1.374 1.00 93.62 191 GLY A CA 1
ATOM 1467 C C . GLY A 1 191 ? -7.559 1.059 0.006 1.00 93.62 191 GLY A C 1
ATOM 1468 O O . GLY A 1 191 ? -7.848 -0.129 0.123 1.00 93.62 191 GLY A O 1
ATOM 1469 N N . ILE A 1 192 ? -7.498 1.884 1.044 1.00 94.88 192 ILE A N 1
ATOM 1470 C CA . ILE A 1 192 ? -7.789 1.510 2.426 1.00 94.88 192 ILE A CA 1
ATOM 1471 C C . ILE A 1 192 ? -9.132 2.135 2.783 1.00 94.88 192 ILE A C 1
ATOM 1473 O O . ILE A 1 192 ? -9.250 3.361 2.844 1.00 94.88 192 ILE A O 1
ATOM 1477 N N . ARG A 1 193 ? -10.147 1.295 2.988 1.00 92.50 193 ARG A N 1
ATOM 1478 C CA . ARG A 1 193 ? -11.479 1.732 3.396 1.00 92.50 193 ARG A CA 1
ATOM 1479 C C . ARG A 1 193 ? -11.563 1.776 4.916 1.00 92.50 193 ARG A C 1
ATOM 1481 O O . ARG A 1 193 ? -11.349 0.758 5.573 1.00 92.50 193 ARG A O 1
ATOM 1488 N N . ILE A 1 194 ? -11.894 2.941 5.455 1.00 92.12 194 ILE A N 1
ATOM 1489 C CA . ILE A 1 194 ? -11.971 3.202 6.894 1.00 92.12 194 ILE A CA 1
ATOM 1490 C C . ILE A 1 194 ? -13.346 3.751 7.229 1.00 92.12 194 ILE A C 1
ATOM 1492 O O . ILE A 1 194 ? -13.847 4.642 6.530 1.00 92.12 194 ILE A O 1
ATOM 1496 N N . MET A 1 195 ? -13.927 3.205 8.296 1.00 88.12 195 MET A N 1
ATOM 1497 C CA . MET A 1 195 ? -15.249 3.587 8.768 1.00 88.12 195 MET A CA 1
ATOM 1498 C C . MET A 1 195 ? -15.210 4.515 9.989 1.00 88.12 195 MET A C 1
ATOM 1500 O O . MET A 1 195 ? -14.144 4.811 10.523 1.00 88.12 195 MET A O 1
ATOM 1504 N N . GLU A 1 196 ? -16.379 4.985 10.424 1.00 88.25 196 GLU A N 1
ATOM 1505 C CA . GLU A 1 196 ? -16.587 5.847 11.604 1.00 88.25 196 GLU A CA 1
ATOM 1506 C C . GLU A 1 196 ? -15.951 5.342 12.896 1.00 88.25 196 GLU A C 1
ATOM 1508 O O . GLU A 1 196 ? -15.557 6.132 13.750 1.00 88.25 196 GLU A O 1
ATOM 1513 N N . ASP A 1 197 ? -15.831 4.027 13.033 1.00 90.50 197 ASP A N 1
ATOM 1514 C CA . ASP A 1 197 ? -15.250 3.359 14.193 1.00 90.50 197 ASP A CA 1
ATOM 1515 C C . ASP A 1 197 ? -13.716 3.453 14.253 1.00 90.50 197 ASP A C 1
ATOM 1517 O O . ASP A 1 197 ? -13.101 2.838 15.126 1.00 90.50 197 ASP A O 1
ATOM 1521 N N . ALA A 1 198 ? -13.102 4.212 13.337 1.00 91.94 198 ALA A N 1
ATOM 1522 C CA . ALA A 1 198 ? -11.661 4.354 13.191 1.00 91.94 198 ALA A CA 1
ATOM 1523 C C . ALA A 1 198 ? -10.959 2.996 13.002 1.00 91.94 198 ALA A C 1
ATOM 1525 O O . ALA A 1 198 ? -9.839 2.781 13.475 1.00 91.94 198 ALA A O 1
ATOM 1526 N N . LYS A 1 199 ? -11.611 2.065 12.294 1.00 94.50 199 LYS A N 1
ATOM 1527 C CA . LYS A 1 199 ? -11.043 0.764 11.931 1.00 94.50 199 LYS A CA 1
ATOM 1528 C C . LYS A 1 199 ? -10.937 0.591 10.427 1.00 94.50 199 LYS A C 1
ATOM 1530 O O . LYS A 1 199 ? -11.696 1.158 9.638 1.00 94.50 199 LYS A O 1
ATOM 1535 N N . VAL A 1 200 ? -9.976 -0.234 10.030 1.00 95.19 200 VAL A N 1
ATOM 1536 C CA . VAL A 1 200 ? -9.838 -0.677 8.643 1.00 95.19 200 VAL A CA 1
ATOM 1537 C C . VAL A 1 200 ? -10.955 -1.676 8.351 1.00 95.19 200 VAL A C 1
ATOM 1539 O O . VAL A 1 200 ? -11.035 -2.725 8.978 1.00 95.19 200 VAL A O 1
ATOM 1542 N N . HIS A 1 201 ? -11.824 -1.364 7.395 1.00 93.12 201 HIS A N 1
ATOM 1543 C CA . HIS A 1 201 ? -12.926 -2.244 7.002 1.00 93.12 201 HIS A CA 1
ATOM 1544 C C . HIS A 1 201 ? -12.590 -3.071 5.760 1.00 93.12 201 HIS A C 1
ATOM 1546 O O . HIS A 1 201 ? -13.059 -4.194 5.609 1.00 93.12 201 HIS A O 1
ATOM 1552 N N . GLU A 1 202 ? -11.784 -2.522 4.851 1.00 93.06 202 GLU A N 1
ATOM 1553 C CA . GLU A 1 202 ? -11.425 -3.207 3.612 1.00 93.06 202 GLU A CA 1
ATOM 1554 C C . GLU A 1 202 ? -10.088 -2.704 3.064 1.00 93.06 202 GLU A C 1
ATOM 1556 O O . GLU A 1 202 ? -9.789 -1.510 3.114 1.00 93.06 202 GLU A O 1
ATOM 1561 N N . VAL A 1 203 ? -9.302 -3.614 2.486 1.00 95.00 203 VAL A N 1
ATOM 1562 C CA . VAL A 1 203 ? -8.074 -3.289 1.752 1.00 95.00 203 VAL A CA 1
ATOM 1563 C C . VAL A 1 203 ? -8.221 -3.743 0.304 1.00 95.00 203 VAL A C 1
ATOM 1565 O O . VAL A 1 203 ? -8.355 -4.934 0.011 1.00 95.00 203 VAL A O 1
ATOM 1568 N N . ILE A 1 204 ? -8.153 -2.794 -0.622 1.00 92.50 204 ILE A N 1
ATOM 1569 C CA . ILE A 1 204 ? -8.544 -2.972 -2.019 1.00 92.50 204 ILE A CA 1
ATOM 1570 C C . ILE A 1 204 ? -7.317 -2.813 -2.919 1.00 92.50 204 ILE A C 1
ATOM 1572 O O . ILE A 1 204 ? -6.779 -1.711 -3.017 1.00 92.50 204 ILE A O 1
ATOM 1576 N N . PRO A 1 205 ? -6.865 -3.866 -3.617 1.00 92.88 205 PRO A N 1
ATOM 1577 C CA . PRO A 1 205 ? -5.800 -3.742 -4.603 1.00 92.88 205 PRO A CA 1
ATOM 1578 C C . PRO A 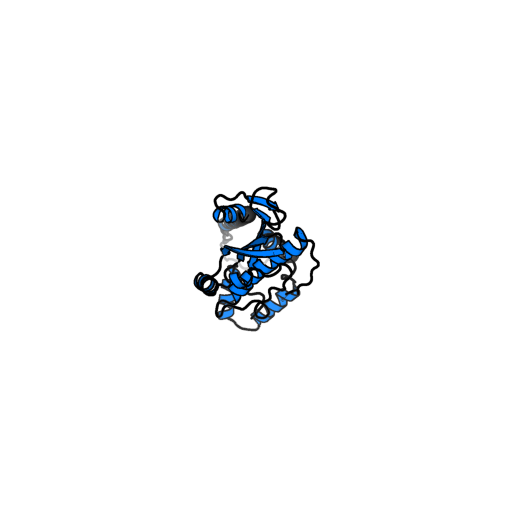1 205 ? -6.285 -2.972 -5.834 1.00 92.88 205 PRO A C 1
ATOM 1580 O O . PRO A 1 205 ? -7.266 -3.369 -6.475 1.00 92.88 205 PRO A O 1
ATOM 1583 N N . LEU A 1 206 ? -5.588 -1.876 -6.151 1.00 91.50 206 LEU A N 1
ATOM 1584 C CA . LEU A 1 206 ? -5.902 -0.984 -7.269 1.00 91.50 206 LEU A CA 1
ATOM 1585 C C . LEU A 1 206 ? -4.963 -1.218 -8.461 1.00 91.50 206 LEU A C 1
ATOM 1587 O O . LEU A 1 206 ? -5.445 -1.552 -9.539 1.00 91.50 206 LEU A O 1
ATOM 1591 N N . ASP A 1 207 ? -3.648 -1.107 -8.257 1.00 92.00 207 ASP A N 1
ATOM 1592 C CA . ASP A 1 207 ? -2.610 -1.381 -9.265 1.00 92.00 207 ASP A CA 1
ATOM 1593 C C . ASP A 1 207 ? -1.353 -1.937 -8.587 1.00 92.00 207 ASP A C 1
ATOM 1595 O O . ASP A 1 207 ? -1.090 -1.668 -7.415 1.00 92.00 207 ASP A O 1
ATOM 1599 N N . HIS A 1 208 ? -0.558 -2.712 -9.316 1.00 91.69 208 HIS A N 1
ATOM 1600 C CA . HIS A 1 208 ? 0.746 -3.163 -8.854 1.00 91.69 208 HIS A CA 1
ATOM 1601 C C . HIS A 1 208 ? 1.692 -3.442 -10.014 1.00 91.69 208 HIS A C 1
ATOM 1603 O O . HIS A 1 208 ? 1.278 -3.822 -11.108 1.00 91.69 208 HIS A O 1
ATOM 1609 N N . LYS A 1 209 ? 2.992 -3.338 -9.739 1.00 91.31 209 LYS A N 1
ATOM 1610 C CA . LYS A 1 209 ? 4.056 -3.797 -10.648 1.00 91.31 209 LYS A CA 1
ATOM 1611 C C . LYS A 1 209 ? 4.776 -5.057 -10.150 1.00 91.31 209 LYS A C 1
ATOM 1613 O O . LYS A 1 209 ? 5.764 -5.487 -10.730 1.00 91.31 209 LYS A O 1
ATOM 1618 N N . GLU A 1 210 ? 4.250 -5.676 -9.095 1.00 90.25 210 GLU A N 1
ATOM 1619 C CA . GLU A 1 210 ? 4.778 -6.910 -8.509 1.00 90.25 210 GLU A CA 1
ATOM 1620 C C . GLU A 1 210 ? 4.656 -8.124 -9.438 1.00 90.25 210 GLU A C 1
ATOM 1622 O O . GLU A 1 210 ? 3.786 -8.187 -10.310 1.00 90.25 210 GLU A O 1
ATOM 1627 N N . THR A 1 211 ? 5.507 -9.129 -9.210 1.00 93.44 211 THR A N 1
ATOM 1628 C CA . THR A 1 211 ? 5.462 -10.378 -9.984 1.00 93.44 211 THR A CA 1
ATOM 1629 C C . THR A 1 211 ? 4.162 -11.139 -9.675 1.00 93.44 211 THR A C 1
ATOM 1631 O O . THR A 1 211 ? 3.882 -11.381 -8.495 1.00 93.44 211 THR A O 1
ATOM 1634 N N . PRO A 1 212 ? 3.392 -11.599 -10.686 1.00 93.25 212 PRO A N 1
ATOM 1635 C CA . PRO A 1 212 ? 2.080 -12.223 -10.474 1.00 93.25 212 PRO A CA 1
ATOM 1636 C C . PRO A 1 212 ? 2.073 -13.393 -9.481 1.00 93.25 212 PRO A C 1
ATOM 1638 O O . PRO A 1 212 ? 1.129 -13.545 -8.709 1.00 93.25 212 PRO A O 1
ATOM 1641 N N . ALA A 1 213 ? 3.143 -14.195 -9.453 1.00 94.25 213 ALA A N 1
ATOM 1642 C CA . ALA A 1 213 ? 3.268 -15.321 -8.530 1.00 94.25 213 ALA A CA 1
ATOM 1643 C C . ALA A 1 213 ? 3.278 -14.891 -7.049 1.00 94.25 213 ALA A C 1
ATOM 1645 O O . ALA A 1 213 ? 2.697 -15.582 -6.215 1.00 94.25 213 ALA A O 1
ATOM 1646 N N . PHE A 1 214 ? 3.897 -13.755 -6.710 1.00 94.31 214 PHE A N 1
ATOM 1647 C CA . PHE A 1 214 ? 3.930 -13.254 -5.330 1.00 94.31 214 PHE A CA 1
ATOM 1648 C C . PHE A 1 214 ? 2.606 -12.607 -4.929 1.00 94.31 214 PHE A C 1
ATOM 1650 O O . PHE A 1 214 ? 2.141 -12.820 -3.812 1.00 94.31 214 PHE A O 1
ATOM 1657 N N . VAL A 1 215 ? 1.954 -11.899 -5.857 1.00 93.81 215 VAL A N 1
ATOM 1658 C CA . VAL A 1 215 ? 0.612 -11.341 -5.625 1.00 93.81 215 VAL A CA 1
ATOM 1659 C C . VAL A 1 215 ? -0.398 -12.453 -5.368 1.00 93.81 215 VAL A C 1
ATOM 1661 O O . VAL A 1 215 ? -1.178 -12.371 -4.424 1.00 93.81 215 VAL A O 1
ATOM 1664 N N . ARG A 1 216 ? -0.339 -13.536 -6.147 1.00 95.12 216 ARG A N 1
ATOM 1665 C CA . ARG A 1 216 ? -1.185 -14.706 -5.917 1.00 95.12 216 ARG A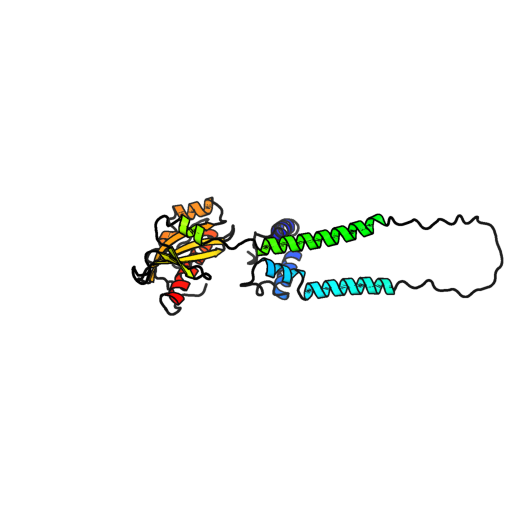 CA 1
ATOM 1666 C C . ARG A 1 216 ? -0.931 -15.336 -4.547 1.00 95.12 216 ARG A C 1
ATOM 1668 O O . ARG A 1 216 ? -1.883 -15.611 -3.835 1.00 95.12 216 ARG A O 1
ATOM 1675 N N . LYS A 1 217 ? 0.332 -15.477 -4.128 1.00 96.12 217 LYS A N 1
ATOM 1676 C CA . LYS A 1 217 ? 0.660 -15.995 -2.788 1.00 96.12 217 LYS A CA 1
ATOM 1677 C C . LYS A 1 217 ? 0.036 -15.172 -1.662 1.00 96.12 217 LYS A C 1
ATOM 1679 O O . LYS A 1 217 ? -0.529 -15.757 -0.747 1.00 96.12 217 LYS A O 1
ATOM 1684 N N . ILE A 1 218 ? 0.125 -13.840 -1.712 1.00 95.81 218 ILE A N 1
ATOM 1685 C CA . ILE A 1 218 ? -0.477 -12.999 -0.662 1.00 95.81 218 ILE A CA 1
ATOM 1686 C C . ILE A 1 218 ? -2.014 -13.008 -0.714 1.00 95.81 218 ILE A C 1
ATOM 1688 O O . ILE A 1 218 ? -2.659 -12.819 0.314 1.00 95.81 218 ILE A O 1
ATOM 1692 N N . GLN A 1 219 ? -2.608 -13.235 -1.892 1.00 94.94 219 GLN A N 1
ATOM 1693 C CA . GLN A 1 219 ? -4.055 -13.406 -2.050 1.00 94.94 219 GLN A CA 1
ATOM 1694 C C . GLN A 1 219 ? -4.524 -14.734 -1.453 1.00 94.94 219 GLN A C 1
ATOM 1696 O O . GLN A 1 219 ? -5.432 -14.723 -0.630 1.00 94.94 219 GLN A O 1
ATOM 1701 N N . ASP A 1 220 ? -3.869 -15.839 -1.814 1.00 96.38 220 ASP A N 1
ATOM 1702 C CA . ASP A 1 220 ? -4.175 -17.186 -1.321 1.00 96.38 220 ASP A CA 1
ATOM 1703 C C . ASP A 1 220 ? -3.955 -17.291 0.201 1.00 96.38 220 ASP A C 1
ATOM 1705 O O . ASP A 1 220 ? -4.660 -18.021 0.890 1.00 96.38 220 ASP A O 1
ATOM 1709 N N . ALA A 1 221 ? -3.002 -16.524 0.743 1.00 96.06 221 ALA A N 1
ATOM 1710 C CA . ALA A 1 221 ? -2.739 -16.429 2.178 1.00 96.06 221 ALA A CA 1
ATOM 1711 C C . ALA A 1 221 ? -3.701 -15.493 2.933 1.00 96.06 221 ALA A C 1
ATOM 1713 O O . ALA A 1 221 ? -3.491 -15.261 4.121 1.00 96.06 221 ALA A O 1
ATOM 1714 N N . HIS A 1 222 ? -4.706 -14.909 2.267 1.00 95.94 222 HIS A N 1
ATOM 1715 C CA . HIS A 1 222 ? -5.647 -13.970 2.890 1.00 95.94 222 HIS A CA 1
ATOM 1716 C C . HIS A 1 222 ? -4.951 -12.809 3.621 1.00 95.94 222 HIS A C 1
ATOM 1718 O O . HIS A 1 222 ? -5.434 -12.280 4.618 1.00 95.94 222 HIS A O 1
ATOM 1724 N N . TYR A 1 223 ? -3.794 -12.374 3.109 1.00 96.94 223 TYR A N 1
ATOM 1725 C CA . TYR A 1 223 ? -2.892 -11.468 3.823 1.00 96.94 223 TYR A CA 1
ATOM 1726 C C . TYR A 1 223 ? -3.552 -10.138 4.229 1.00 96.94 223 TYR A C 1
ATOM 1728 O O . TYR A 1 223 ? -3.320 -9.611 5.312 1.00 96.94 223 TYR A O 1
ATOM 1736 N N . ARG A 1 224 ? -4.416 -9.605 3.359 1.00 95.25 224 ARG A N 1
ATOM 1737 C CA . ARG A 1 224 ? -5.142 -8.345 3.585 1.00 95.25 224 ARG A CA 1
ATOM 1738 C C . ARG A 1 224 ? -6.151 -8.431 4.731 1.00 95.25 224 ARG A C 1
ATOM 1740 O O . ARG A 1 224 ? -6.434 -7.411 5.354 1.00 95.25 224 ARG A O 1
ATOM 1747 N N . ASP A 1 225 ? -6.658 -9.623 5.023 1.00 96.31 225 ASP A N 1
ATOM 1748 C CA . ASP A 1 225 ? -7.712 -9.825 6.017 1.00 96.31 225 ASP A CA 1
ATOM 1749 C C . ASP A 1 225 ? -7.168 -9.614 7.438 1.00 96.31 225 ASP A C 1
ATOM 1751 O O . ASP A 1 225 ? -7.912 -9.207 8.324 1.00 96.31 225 ASP A O 1
ATOM 1755 N N . GLN A 1 226 ? -5.849 -9.750 7.632 1.00 97.38 226 GLN A N 1
ATOM 1756 C CA . GLN A 1 226 ? -5.174 -9.431 8.895 1.00 97.38 226 GLN A CA 1
ATOM 1757 C C . GLN A 1 226 ? -5.364 -7.972 9.330 1.00 97.38 226 GLN A C 1
ATOM 1759 O O . GLN A 1 226 ? -5.253 -7.665 10.513 1.00 97.38 226 GLN A O 1
ATOM 1764 N N . PHE A 1 227 ? -5.626 -7.061 8.391 1.00 97.38 227 PHE A N 1
ATOM 1765 C CA . PHE A 1 227 ? -5.809 -5.641 8.687 1.00 97.38 227 PHE A CA 1
ATOM 1766 C C . PHE A 1 227 ? -7.259 -5.299 9.018 1.00 97.38 227 PHE A C 1
ATOM 1768 O O . PHE A 1 227 ? -7.509 -4.282 9.659 1.00 97.38 227 PHE A O 1
ATOM 1775 N N . VAL A 1 228 ? -8.219 -6.121 8.595 1.00 96.12 228 VAL A N 1
ATOM 1776 C CA . VAL A 1 228 ? -9.642 -5.833 8.779 1.00 96.12 228 VAL A CA 1
ATOM 1777 C C . VAL A 1 228 ? -9.989 -5.876 10.269 1.00 96.12 228 VAL A C 1
ATOM 1779 O O . VAL A 1 228 ? -9.644 -6.810 10.986 1.00 96.12 228 VAL A O 1
ATOM 1782 N N . GLY A 1 229 ? -10.661 -4.833 10.750 1.00 95.62 229 GLY A N 1
ATOM 1783 C CA . GLY A 1 229 ? -11.031 -4.653 12.152 1.00 95.62 229 GLY A CA 1
ATOM 1784 C C . GLY A 1 229 ? -9.917 -4.108 13.052 1.00 95.62 229 GLY A C 1
ATOM 1785 O O . GLY A 1 229 ? -10.212 -3.751 14.196 1.00 95.62 229 GLY A O 1
ATOM 1786 N N . LYS A 1 230 ? -8.673 -3.992 12.563 1.00 96.38 230 LYS A N 1
ATOM 1787 C CA . LYS A 1 230 ? -7.591 -3.320 13.296 1.00 96.38 230 LYS A CA 1
ATOM 1788 C C . LYS A 1 230 ? -7.832 -1.815 13.351 1.00 96.38 230 LYS A C 1
ATOM 1790 O O . LYS A 1 230 ? -8.416 -1.224 12.434 1.00 96.38 230 LYS A O 1
ATOM 1795 N N . HIS A 1 231 ? -7.406 -1.202 14.448 1.00 95.81 231 HIS A N 1
ATOM 1796 C CA . HIS A 1 231 ? -7.606 0.220 14.671 1.00 95.81 231 HIS A CA 1
ATOM 1797 C C . HIS A 1 231 ? -6.585 1.021 13.858 1.00 95.81 231 HIS A C 1
ATOM 1799 O O . HIS A 1 231 ? -5.435 0.622 13.695 1.00 95.81 231 HIS A O 1
ATOM 1805 N N . VAL A 1 232 ? -6.981 2.186 13.346 1.00 95.00 232 VAL A N 1
ATOM 1806 C CA . VAL A 1 232 ? -6.129 2.996 12.454 1.00 95.00 232 VAL A CA 1
ATOM 1807 C C . VAL A 1 232 ? -4.848 3.519 13.103 1.00 95.00 232 VAL A C 1
ATOM 1809 O O . VAL A 1 232 ? -3.963 3.982 12.395 1.00 95.00 232 VAL A O 1
ATOM 1812 N N . ALA A 1 233 ? -4.758 3.464 14.432 1.00 95.25 233 ALA A N 1
ATOM 1813 C CA . ALA A 1 233 ? -3.586 3.863 15.209 1.00 95.25 233 ALA A CA 1
ATOM 1814 C C . ALA A 1 233 ? -2.684 2.682 15.623 1.00 95.25 233 ALA A C 1
ATOM 1816 O O . ALA A 1 233 ? -1.746 2.899 16.389 1.00 95.25 233 ALA A O 1
ATOM 1817 N N . ASP A 1 234 ? -2.972 1.463 15.154 1.00 96.12 234 ASP A N 1
ATOM 1818 C CA . ASP A 1 234 ? -2.123 0.291 15.387 1.00 96.12 234 ASP A CA 1
ATOM 1819 C C . ASP A 1 234 ? -0.789 0.414 14.619 1.00 96.12 234 ASP A C 1
ATOM 1821 O O . ASP A 1 234 ? -0.662 1.193 13.669 1.00 96.12 234 ASP A O 1
ATOM 1825 N N . ASP A 1 235 ? 0.230 -0.337 15.045 1.00 95.62 235 ASP A N 1
ATOM 1826 C CA . ASP A 1 235 ? 1.606 -0.206 14.542 1.00 95.62 235 ASP A CA 1
ATOM 1827 C C . ASP A 1 235 ? 1.763 -0.653 13.070 1.00 95.62 235 ASP A C 1
ATOM 1829 O O . ASP A 1 235 ? 2.424 0.036 12.285 1.00 95.62 235 ASP A O 1
ATOM 1833 N N . PHE A 1 236 ? 1.144 -1.773 12.678 1.00 96.12 236 PHE A N 1
ATOM 1834 C CA . PHE A 1 236 ? 1.259 -2.400 11.354 1.00 96.12 236 PHE A CA 1
ATOM 1835 C C . PHE A 1 236 ? 2.710 -2.695 10.941 1.00 96.12 236 PHE A C 1
ATOM 1837 O O . PHE A 1 236 ? 3.206 -2.239 9.906 1.00 96.12 236 PHE A O 1
ATOM 1844 N N . ILE A 1 237 ? 3.396 -3.476 11.763 1.00 94.56 237 ILE A N 1
ATOM 1845 C CA . ILE A 1 237 ? 4.765 -3.951 11.598 1.00 94.56 237 ILE A CA 1
ATOM 1846 C C . ILE A 1 237 ? 4.750 -5.440 11.229 1.00 94.56 237 ILE A C 1
ATOM 1848 O O . ILE A 1 237 ? 4.230 -6.303 11.941 1.00 94.56 237 ILE A O 1
ATOM 1852 N N . VAL A 1 238 ? 5.379 -5.740 10.094 1.00 94.38 238 VAL A N 1
ATOM 1853 C CA . VAL A 1 238 ? 5.581 -7.116 9.631 1.00 94.38 238 VAL A CA 1
ATOM 1854 C C . VAL A 1 238 ? 6.443 -7.885 10.634 1.00 94.38 238 VAL A C 1
ATOM 1856 O O . VAL A 1 238 ? 7.421 -7.344 11.144 1.00 94.38 238 VAL A O 1
ATOM 1859 N N . ASP A 1 239 ? 6.076 -9.136 10.904 1.00 92.44 239 ASP A N 1
ATOM 1860 C CA . ASP A 1 239 ? 6.706 -10.043 11.874 1.00 92.44 239 ASP A CA 1
ATOM 1861 C C . ASP A 1 239 ? 6.582 -9.599 13.347 1.00 92.44 239 ASP A C 1
ATOM 1863 O O . ASP A 1 239 ? 7.235 -10.162 14.227 1.00 92.44 239 ASP A O 1
ATOM 1867 N N . VAL A 1 240 ? 5.730 -8.609 13.637 1.00 92.81 240 VAL A N 1
ATOM 1868 C CA . VAL A 1 240 ? 5.396 -8.187 15.008 1.00 92.81 240 VAL A CA 1
ATOM 1869 C C . VAL A 1 240 ? 3.894 -8.291 15.252 1.00 92.81 240 VAL A C 1
ATOM 1871 O O . VAL A 1 240 ? 3.469 -9.045 16.122 1.00 92.81 240 VAL A O 1
ATOM 1874 N N . ASP A 1 241 ? 3.088 -7.547 14.497 1.00 92.81 241 ASP A N 1
ATOM 1875 C CA . ASP A 1 241 ? 1.623 -7.552 14.598 1.00 92.81 241 ASP A CA 1
ATOM 1876 C C . ASP A 1 241 ? 0.929 -7.934 13.284 1.00 92.81 241 ASP A C 1
ATOM 1878 O O . ASP A 1 241 ? -0.301 -8.061 13.262 1.00 92.81 241 ASP A O 1
ATOM 1882 N N . ILE A 1 242 ? 1.703 -8.125 12.213 1.00 96.88 242 ILE A N 1
ATOM 1883 C CA . ILE A 1 242 ? 1.249 -8.590 10.903 1.00 96.88 242 ILE A CA 1
ATOM 1884 C C . ILE A 1 242 ? 2.158 -9.726 10.421 1.00 96.88 242 ILE A C 1
ATOM 1886 O O . ILE A 1 242 ? 3.365 -9.541 10.266 1.00 96.88 242 ILE A O 1
ATOM 1890 N N . ASP A 1 243 ? 1.583 -10.886 10.122 1.00 96.19 243 ASP A N 1
ATOM 1891 C CA . ASP A 1 243 ? 2.323 -12.085 9.731 1.00 96.19 243 ASP A CA 1
ATOM 1892 C C . ASP A 1 243 ? 2.804 -12.007 8.284 1.00 96.19 243 ASP A C 1
ATOM 1894 O O . ASP A 1 243 ? 2.003 -11.820 7.360 1.00 96.19 243 ASP A O 1
ATOM 1898 N N . ALA A 1 244 ? 4.104 -12.209 8.058 1.00 95.25 244 ALA A N 1
ATOM 1899 C CA . ALA A 1 244 ? 4.649 -12.216 6.711 1.00 95.25 244 ALA A CA 1
ATOM 1900 C C . ALA A 1 244 ? 4.220 -13.439 5.882 1.00 95.25 244 ALA A C 1
ATOM 1902 O O . ALA A 1 244 ? 4.138 -14.563 6.377 1.00 95.25 244 ALA A O 1
ATOM 1903 N N . VAL A 1 245 ? 4.054 -13.258 4.565 1.00 95.62 245 VAL A N 1
ATOM 1904 C CA . VAL A 1 245 ? 3.835 -14.388 3.648 1.00 95.62 245 VAL A CA 1
ATOM 1905 C C . VAL A 1 245 ? 5.171 -14.937 3.154 1.00 95.62 245 VAL A C 1
ATOM 1907 O O . VAL A 1 245 ? 5.942 -14.266 2.458 1.00 95.62 245 VAL A O 1
ATOM 1910 N N . SER A 1 246 ? 5.432 -16.204 3.477 1.00 93.69 246 SER A N 1
ATOM 1911 C CA . SER A 1 246 ? 6.683 -16.884 3.133 1.00 93.69 246 SER A CA 1
ATOM 1912 C C . SER A 1 246 ? 6.938 -16.924 1.621 1.00 93.69 246 SER A C 1
ATOM 1914 O O . SER A 1 246 ? 6.111 -17.356 0.812 1.00 93.69 246 SER A O 1
ATOM 1916 N N . GLY A 1 247 ? 8.128 -16.470 1.220 1.00 91.75 247 GLY A N 1
ATOM 1917 C CA . GLY A 1 247 ? 8.516 -16.371 -0.188 1.00 91.75 247 GLY A CA 1
ATOM 1918 C C . GLY A 1 247 ? 7.764 -15.290 -0.973 1.00 91.75 247 GLY A C 1
ATOM 1919 O O . GLY A 1 247 ? 7.735 -15.381 -2.198 1.00 91.75 247 GLY A O 1
ATOM 1920 N N . ALA A 1 248 ? 7.146 -14.323 -0.286 1.00 94.81 248 ALA A N 1
ATOM 1921 C CA . ALA A 1 248 ? 6.586 -13.083 -0.830 1.00 94.81 248 ALA A CA 1
ATOM 1922 C C . ALA A 1 248 ? 6.831 -11.891 0.130 1.00 94.81 248 ALA A C 1
ATOM 1924 O O . ALA A 1 248 ? 6.036 -10.954 0.188 1.00 94.81 248 ALA A O 1
ATOM 1925 N N . THR A 1 249 ? 7.929 -11.919 0.898 1.00 92.94 249 THR A N 1
ATOM 1926 C CA . THR A 1 249 ? 8.217 -10.955 1.977 1.00 92.94 249 THR A CA 1
ATOM 1927 C C . THR A 1 249 ? 8.264 -9.507 1.489 1.00 92.94 249 THR A C 1
ATOM 1929 O O . THR A 1 249 ? 7.664 -8.642 2.111 1.00 92.94 249 THR A O 1
ATOM 1932 N N . ILE A 1 250 ? 8.896 -9.227 0.343 1.00 93.88 250 ILE A N 1
ATOM 1933 C CA . ILE A 1 250 ? 8.983 -7.851 -0.184 1.00 93.88 250 ILE A CA 1
ATOM 1934 C C . ILE A 1 250 ? 7.608 -7.322 -0.608 1.00 93.88 250 ILE A C 1
ATOM 1936 O O . ILE A 1 250 ? 7.237 -6.207 -0.255 1.00 93.88 250 ILE A O 1
ATOM 1940 N N . THR A 1 251 ? 6.819 -8.140 -1.308 1.00 94.94 251 THR A N 1
ATOM 1941 C CA . THR A 1 251 ? 5.434 -7.808 -1.675 1.00 94.94 251 THR A CA 1
ATOM 1942 C C . THR A 1 251 ? 4.578 -7.566 -0.431 1.00 94.94 251 THR A C 1
ATOM 1944 O O . THR A 1 251 ? 3.765 -6.646 -0.400 1.00 94.94 251 THR A O 1
ATOM 1947 N N . THR A 1 252 ? 4.795 -8.371 0.611 1.00 96.19 252 THR A N 1
ATOM 1948 C CA . THR A 1 252 ? 4.126 -8.237 1.904 1.00 96.19 252 THR A CA 1
ATOM 1949 C C . THR A 1 252 ? 4.454 -6.892 2.545 1.00 96.19 252 THR A C 1
ATOM 1951 O O . THR A 1 252 ? 3.541 -6.129 2.832 1.00 96.19 252 THR A O 1
ATOM 1954 N N . MET A 1 253 ? 5.742 -6.554 2.671 1.00 95.50 253 MET A N 1
ATOM 1955 C CA . MET A 1 253 ? 6.198 -5.274 3.222 1.00 95.50 253 MET A CA 1
ATOM 1956 C C . MET A 1 253 ? 5.643 -4.076 2.447 1.00 95.50 253 MET A C 1
ATOM 1958 O O . MET A 1 253 ? 5.207 -3.107 3.064 1.00 95.50 253 MET A O 1
ATOM 1962 N N . ALA A 1 254 ? 5.606 -4.149 1.114 1.00 96.25 254 ALA A N 1
ATOM 1963 C CA . ALA A 1 254 ? 5.024 -3.103 0.276 1.00 96.25 254 ALA A CA 1
ATOM 1964 C C . ALA A 1 254 ? 3.521 -2.928 0.542 1.00 96.25 254 ALA A C 1
ATOM 1966 O O . ALA A 1 254 ? 3.030 -1.807 0.677 1.00 96.25 254 ALA A O 1
ATOM 1967 N N . ALA A 1 255 ? 2.781 -4.031 0.668 1.00 96.94 255 ALA A N 1
ATOM 1968 C CA . ALA A 1 255 ? 1.370 -3.978 1.024 1.00 96.94 255 ALA A CA 1
ATOM 1969 C C . ALA A 1 255 ? 1.167 -3.393 2.434 1.00 96.94 255 ALA A C 1
ATOM 1971 O O . ALA A 1 255 ? 0.345 -2.491 2.594 1.00 96.94 255 ALA A O 1
ATOM 1972 N N . THR A 1 256 ? 1.942 -3.830 3.435 1.00 97.56 256 THR A N 1
ATOM 1973 C CA . THR A 1 256 ? 1.886 -3.271 4.797 1.00 97.56 256 THR A CA 1
ATOM 1974 C C . THR A 1 256 ? 2.196 -1.784 4.801 1.00 97.56 256 THR A C 1
ATOM 1976 O O . THR A 1 256 ? 1.505 -1.023 5.463 1.00 97.56 256 THR A O 1
ATOM 1979 N N . GLU A 1 257 ? 3.216 -1.349 4.059 1.00 96.69 257 GLU A N 1
ATOM 1980 C CA . GLU A 1 257 ? 3.612 0.053 3.973 1.00 96.69 257 GLU A CA 1
ATOM 1981 C C . GLU A 1 257 ? 2.470 0.925 3.443 1.00 96.69 257 GLU A C 1
ATOM 1983 O O . GLU A 1 257 ? 2.148 1.942 4.058 1.00 96.69 257 GLU A O 1
ATOM 1988 N N . ALA A 1 258 ? 1.830 0.516 2.344 1.00 96.56 258 ALA A N 1
ATOM 1989 C CA . ALA A 1 258 ? 0.683 1.228 1.789 1.00 96.56 258 ALA A CA 1
ATOM 1990 C C . ALA A 1 258 ? -0.478 1.301 2.795 1.00 96.56 258 ALA A C 1
ATOM 1992 O O . ALA A 1 258 ? -1.038 2.375 3.023 1.00 96.56 258 ALA A O 1
ATOM 1993 N N . ILE A 1 259 ? -0.820 0.173 3.431 1.00 97.19 259 ILE A N 1
ATOM 1994 C CA . ILE A 1 259 ? -1.935 0.102 4.385 1.00 97.19 259 ILE A CA 1
ATOM 1995 C C . ILE A 1 259 ? -1.655 0.966 5.614 1.00 97.19 259 ILE A C 1
ATOM 1997 O O . ILE A 1 259 ? -2.500 1.769 6.005 1.00 97.19 259 ILE A O 1
ATOM 2001 N N . ARG A 1 260 ? -0.448 0.856 6.175 1.00 96.44 260 ARG A N 1
ATOM 2002 C CA . ARG A 1 260 ? 0.023 1.622 7.330 1.00 96.44 260 ARG A CA 1
ATOM 2003 C C . ARG A 1 260 ? -0.042 3.122 7.070 1.00 96.44 260 ARG A C 1
ATOM 2005 O O . ARG A 1 260 ? -0.629 3.844 7.868 1.00 96.44 260 ARG A O 1
ATOM 2012 N N . LYS A 1 261 ? 0.485 3.589 5.930 1.00 95.50 261 LYS A N 1
ATOM 2013 C CA . LYS A 1 261 ? 0.373 5.001 5.525 1.00 95.50 261 LYS A CA 1
ATOM 2014 C C . LYS A 1 261 ? -1.08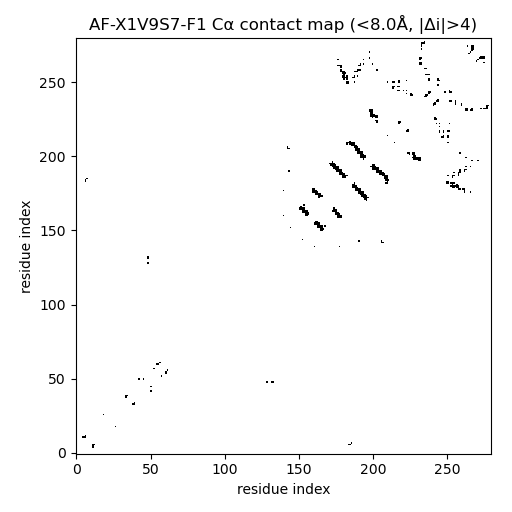7 5.445 5.477 1.00 95.50 261 LYS A C 1
ATOM 2016 O O . LYS A 1 261 ? -1.405 6.511 5.988 1.00 95.50 261 LYS A O 1
ATOM 2021 N N . GLY A 1 262 ? -1.976 4.628 4.908 1.00 94.50 262 GLY A N 1
ATOM 2022 C CA . GLY A 1 262 ? -3.395 4.964 4.761 1.00 94.50 262 GLY A CA 1
ATOM 2023 C C . GLY A 1 262 ? -4.119 5.045 6.100 1.00 94.50 262 GLY A C 1
ATOM 2024 O O . GLY A 1 262 ? -4.850 5.999 6.355 1.00 94.50 262 GLY A O 1
ATOM 2025 N N . ALA A 1 263 ? -3.870 4.080 6.980 1.00 95.19 263 ALA A N 1
ATOM 2026 C CA . ALA A 1 263 ? -4.440 4.048 8.317 1.00 95.19 263 ALA A CA 1
ATOM 2027 C C . ALA A 1 263 ? -3.952 5.228 9.172 1.00 95.19 263 ALA A C 1
ATOM 2029 O O . ALA A 1 263 ? -4.763 5.999 9.684 1.00 95.19 263 ALA A O 1
ATOM 2030 N N . HIS A 1 264 ? -2.637 5.443 9.248 1.00 95.12 264 HIS A N 1
ATOM 2031 C CA . HIS A 1 264 ? -2.040 6.525 10.039 1.00 95.12 264 HIS A CA 1
ATOM 2032 C C . HIS A 1 264 ? -2.443 7.910 9.524 1.00 95.12 264 HIS A C 1
ATOM 2034 O O . HIS A 1 264 ? -2.714 8.813 10.314 1.00 95.12 264 HIS A O 1
ATOM 2040 N N . LEU A 1 265 ? -2.562 8.071 8.205 1.00 92.75 265 LEU A N 1
ATOM 2041 C CA . LEU A 1 265 ? -3.090 9.285 7.590 1.00 92.75 265 LEU A CA 1
ATOM 2042 C C . LEU A 1 265 ? -4.530 9.562 8.035 1.00 92.75 265 LEU A C 1
ATOM 2044 O O . LEU A 1 265 ? -4.851 10.682 8.428 1.00 92.75 265 LEU A O 1
ATOM 2048 N N . ALA A 1 266 ? -5.397 8.549 8.019 1.00 91.69 266 ALA A N 1
ATOM 2049 C CA . ALA A 1 266 ? -6.767 8.704 8.492 1.00 91.69 266 ALA A CA 1
ATOM 2050 C C . ALA A 1 266 ? -6.824 9.029 9.989 1.00 91.69 266 ALA A C 1
ATOM 2052 O O . ALA A 1 266 ? -7.593 9.906 10.389 1.00 91.69 266 ALA A O 1
ATOM 2053 N N . ALA A 1 267 ? -5.986 8.376 10.801 1.00 92.69 267 ALA A N 1
ATOM 2054 C CA . ALA A 1 267 ? -5.887 8.623 12.235 1.00 92.69 267 ALA A CA 1
ATOM 2055 C C . ALA A 1 267 ? -5.617 10.108 12.531 1.00 92.69 267 ALA A C 1
ATOM 2057 O O . ALA A 1 267 ? -6.344 10.720 13.314 1.00 92.69 267 ALA A O 1
ATOM 2058 N N . VAL A 1 268 ? -4.636 10.711 11.850 1.00 91.75 268 VAL A N 1
ATOM 2059 C CA . VAL A 1 268 ? -4.268 12.123 12.044 1.00 91.75 268 VAL A CA 1
ATOM 2060 C C . VAL A 1 268 ? -5.276 13.068 11.392 1.00 91.75 268 VAL A C 1
ATOM 2062 O O . VAL A 1 268 ? -5.771 14.001 12.027 1.00 91.75 268 VAL A O 1
ATOM 2065 N N . GLU A 1 269 ? -5.592 12.868 10.113 1.00 89.19 269 GLU A N 1
ATOM 2066 C CA . GLU A 1 269 ? -6.341 13.865 9.351 1.00 89.19 269 GLU A CA 1
ATOM 2067 C C . GLU A 1 269 ? -7.844 13.812 9.596 1.00 89.19 269 GLU A C 1
ATOM 2069 O O . GLU A 1 269 ? -8.479 14.872 9.641 1.00 89.19 269 GLU A O 1
ATOM 2074 N N . LYS A 1 270 ? -8.412 12.609 9.736 1.00 87.00 270 LYS A N 1
ATOM 2075 C CA . LYS A 1 270 ? -9.864 12.393 9.819 1.00 87.00 270 LYS A CA 1
ATOM 2076 C C . LYS A 1 270 ? -10.335 12.244 11.258 1.00 87.00 270 LYS A C 1
ATOM 2078 O O . LYS A 1 270 ? -11.295 12.908 11.631 1.00 87.00 270 LYS A O 1
ATOM 2083 N N . PHE A 1 271 ? -9.624 11.461 12.067 1.00 89.06 271 PHE A N 1
ATOM 2084 C CA . PHE A 1 271 ? -10.017 11.177 13.453 1.00 89.06 271 PHE A CA 1
ATOM 2085 C C . PHE A 1 271 ? -9.316 12.051 14.500 1.00 89.06 271 PHE A C 1
ATOM 2087 O O . PHE A 1 271 ? -9.674 11.986 15.672 1.00 89.06 271 PHE A O 1
ATOM 2094 N N . LYS A 1 272 ? -8.352 12.893 14.093 1.00 91.12 272 LYS A N 1
ATOM 2095 C CA . LYS A 1 272 ? -7.604 13.806 14.983 1.00 91.12 272 LYS A CA 1
ATOM 2096 C C . LYS A 1 272 ? -6.959 13.088 16.177 1.00 91.12 272 LYS A C 1
ATOM 2098 O O . LYS A 1 272 ? -6.866 13.642 17.269 1.00 91.12 272 LYS A O 1
ATOM 2103 N N . LEU A 1 273 ? -6.523 11.850 15.962 1.00 90.50 273 LEU A N 1
ATOM 2104 C CA . LEU A 1 273 ? -5.874 11.029 16.974 1.00 90.50 273 LEU A CA 1
ATOM 2105 C C . LEU A 1 273 ? -4.409 11.433 17.145 1.00 90.50 273 LEU A C 1
ATOM 2107 O O . LEU A 1 273 ? -3.736 11.838 16.196 1.00 90.50 273 LEU A O 1
ATOM 2111 N N . GLU A 1 274 ? -3.900 11.268 18.362 1.00 90.50 274 GLU A N 1
ATOM 2112 C CA . GLU A 1 274 ? -2.475 11.415 18.646 1.00 90.50 274 GLU A CA 1
ATOM 2113 C C . GLU A 1 274 ? -1.670 10.264 18.030 1.00 90.50 274 GLU A C 1
ATOM 2115 O O . GLU A 1 274 ? -2.089 9.103 18.050 1.00 90.50 274 GLU A O 1
ATOM 2120 N N . GLN A 1 275 ? -0.475 10.579 17.530 1.00 90.50 275 GLN A N 1
ATOM 2121 C CA . GLN A 1 275 ? 0.447 9.585 16.990 1.00 90.50 275 GLN A CA 1
ATOM 2122 C C . GLN A 1 275 ? 1.033 8.729 18.122 1.00 90.50 275 GLN A C 1
ATOM 2124 O O . GLN A 1 275 ? 1.979 9.138 18.794 1.00 90.50 275 GLN A O 1
ATOM 2129 N N . LYS A 1 276 ? 0.468 7.533 18.319 1.00 89.31 276 LYS A N 1
ATOM 2130 C CA . LYS A 1 276 ? 0.918 6.555 19.329 1.00 89.31 276 LYS A CA 1
ATOM 2131 C C . LYS A 1 276 ? 1.670 5.357 18.748 1.00 89.31 276 LYS A C 1
ATOM 2133 O O . LYS A 1 276 ? 2.294 4.621 19.505 1.00 89.31 276 LYS A O 1
ATOM 2138 N N . TRP A 1 277 ? 1.631 5.183 17.430 1.00 91.06 277 TRP A N 1
ATOM 2139 C CA . TRP A 1 277 ? 2.308 4.088 16.741 1.00 91.06 277 TRP A CA 1
ATOM 2140 C C . TRP A 1 277 ? 3.816 4.314 16.605 1.00 91.06 277 TRP A C 1
ATOM 2142 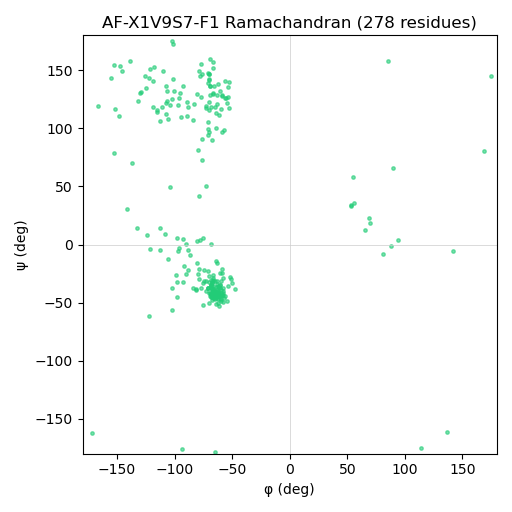O O . TRP A 1 277 ? 4.312 5.448 16.563 1.00 91.06 277 TRP A O 1
ATOM 2152 N N . LYS A 1 278 ? 4.557 3.215 16.475 1.00 88.88 278 LYS A N 1
ATOM 2153 C CA . LYS A 1 278 ? 6.003 3.218 16.243 1.00 88.88 278 LYS A CA 1
ATOM 2154 C C . LYS A 1 278 ? 6.335 3.713 14.835 1.00 88.88 278 LYS A C 1
ATOM 2156 O O . LYS A 1 278 ? 5.662 3.394 13.856 1.00 88.88 278 LYS A O 1
ATOM 2161 N N . LYS A 1 279 ? 7.418 4.487 14.728 1.00 79.50 279 LYS A N 1
ATOM 2162 C CA . LYS A 1 279 ? 8.017 4.837 13.433 1.00 79.50 279 LYS A CA 1
ATOM 2163 C C . LYS A 1 279 ? 8.890 3.674 12.963 1.00 79.50 279 LYS A C 1
ATOM 2165 O O . LYS A 1 279 ? 9.721 3.197 13.734 1.00 79.50 279 LYS A O 1
ATOM 2170 N N . VAL A 1 280 ? 8.670 3.248 11.721 1.00 71.81 280 VAL A N 1
ATOM 2171 C CA . VAL A 1 280 ? 9.369 2.150 11.033 1.00 71.81 280 VAL A CA 1
ATOM 2172 C C . VAL A 1 280 ? 10.210 2.730 9.914 1.00 71.81 280 VAL A C 1
ATOM 2174 O O . VAL A 1 280 ? 9.656 3.595 9.194 1.00 71.81 280 VAL A O 1
#

InterPro domains:
  IPR007329 FMN-binding [PF04205] (183-261)
  IPR007329 FMN-binding [SM00900] (183-266)
  IPR010209 Ion-translocating oxidoreductase complex, subunit RnfG/RsxG [PTHR36118] (151-276)

Foldseek 3Di:
DDPPQDPPDPVSVVVVVVCVVDVDPVVVVVVVVCVVVVLPPPDVPPQPLVSVCCVCPNPVNVVVVVVVVCVVVVVVVPPDDPDDDDDDDDDDDDDDPPPPDDPPDDPPVVVVVVVVVVVVVVVVSVVVSVCSVVPDPPPVVVLVCVVPPPWDWDFDDDVQTKIATHPPPPDQAFIWTWFWFAFPQGTFIWTFTIGPVQATADIGGRDDRDDPVLVVQCVVVVQRVLRHRDHLLEALDDPPSGDARPPNRRVSRGSSVRNNCRSPCCCCPRVVHDNPYDDD

Radius of gyration: 31.32 Å; Cα contacts (8 Å, |Δi|>4): 292; chains: 1; bounding box: 99×54×76 Å

Nearest PDB structures (foldseek):
  7zc6-assembly1_G  TM=5.687E-01  e=8.057E-06  Clostridium tetanomorphum

Solvent-accessible surface area (backbone atoms only — not comparable to full-atom values): 16700 Å² total; per-residue (Å²): 133,74,99,76,82,62,86,87,41,75,65,46,59,51,49,52,57,44,42,76,73,49,82,48,74,67,57,58,51,53,54,51,49,44,62,73,70,45,71,86,74,80,55,86,91,54,60,72,66,62,53,54,48,46,71,62,60,26,73,68,36,49,49,52,51,51,49,53,50,49,52,56,53,52,57,64,70,65,56,76,72,84,78,84,76,82,90,76,88,89,85,86,86,86,86,76,89,76,76,79,76,72,77,81,78,73,74,68,72,60,57,60,54,53,52,51,51,51,54,51,52,52,50,52,50,52,50,52,48,53,50,48,72,69,53,78,77,78,63,60,64,61,49,50,50,70,73,45,71,94,59,49,72,43,80,75,41,82,82,68,39,28,33,35,62,46,64,99,79,78,62,88,37,42,36,36,27,52,25,61,10,71,30,85,54,34,55,31,32,32,33,35,28,32,36,66,83,48,23,29,68,44,73,41,86,64,52,67,44,56,58,68,73,41,56,49,50,41,56,78,64,48,52,64,59,76,47,45,73,38,51,24,63,56,60,65,39,74,79,75,80,35,84,68,44,88,91,25,51,56,56,40,52,7,51,40,45,10,49,38,52,30,30,45,47,41,26,45,75,75,66,66,47,79,92,79,46,71,90,129

Organism: NCBI:txid412755

Sequence (280 aa):
SCPYNKPDFWHHRLVDAQNVISPGPVHSFMREMDIFFGYGKVLEGVPRAGSMGLLLFGLSGIVILTFTLRYTFAKRKKLPAPVAEPAVPVEAVTPAISRKEKPARVPVLGKSLTVGLRYLAYVALVVAFVVGMTSEGKDYESMVRAKFKGQKLTKVNDDPVVFHLGEKGDGPGNYVLIQEGQGYGGPFVLGIRIMEDAKVHEVIPLDHKETPAFVRKIQDAHYRDQFVGKHVADDFIVDVDIDAVSGATITTMAATEAIRKGAHLAAVEKFKLEQKWKKV